Protein AF-A0A2P5KRQ6-F1 (afdb_monomer_lite)

Sequence (207 aa):
MAAMSWVPGKAYSDDLRARVLSAVDRGGRVYEVAPLFEVSVSYIYKALARRKLTGIETALPKRGRTYATSYAYDAADNLTLLTYPSGRQVEYLRDTMGRVTTVRTRKPATAAWSNIASGIVYQPLSLNVKSFTHGNGLATTNTHTLDYELSRCRVTDGALALIDKSYTRADKLNITSITDNVAPANSLALGYNKPNRLQSAAGPWGT

Secondary structure (DSSP, 8-state):
---PPP-TTPPPPHHHHHHHHHHHHTT--HHHHHHHTT--HHHHHHHHHHHHHH---SPPPP-------EEEE-TTS-EEEEE-TTS-EEEEEE-TTS-EEEEEEESSTTSPPEEEEEEEEEPTTS--EEEEEETTS-EEEEEE-TT--EEEEEEEETTEEEEEEEEE-TTSSS--EEEESS-GGG-EEEEE-TTS-EEEEEBTTB-

Foldseek 3Di:
DDDDDDDPPDDDALVLLVVLQVCVVVVDDLVRSCVVSVHDSVVSVVQVVCCVPPVDSHDDDPPDDDWDKDFDADPVRQTAWIQTSQCKIWGFDADPVRAGAWIWIDPNPPDDIQTQWHRFDADPPDNHTQWIAGSVGKIWGFDADPVRHTQWIWIDDVPRTPFIWGFDDPVVPDRQKIATPNDRQQIKGWDADPVRHTDDIAGNVGD

pLDDT: mean 90.69, std 12.75, range [34.44, 98.75]

Structure (mmCIF, N/CA/C/O backbone):
data_AF-A0A2P5KRQ6-F1
#
_entry.id   AF-A0A2P5KRQ6-F1
#
loop_
_atom_site.group_PDB
_atom_site.id
_atom_site.type_s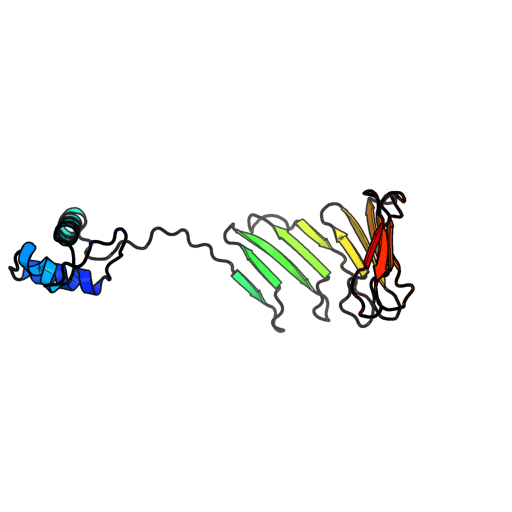ymbol
_atom_site.label_atom_id
_atom_site.label_alt_id
_atom_site.label_comp_id
_atom_site.label_asym_id
_atom_site.label_entity_id
_atom_site.label_seq_id
_atom_site.pdbx_PDB_ins_code
_atom_site.Cartn_x
_atom_site.Cartn_y
_atom_site.Cartn_z
_atom_site.occupancy
_atom_site.B_iso_or_equiv
_atom_site.auth_seq_id
_atom_site.auth_comp_id
_atom_site.auth_asym_id
_atom_site.auth_atom_id
_atom_site.pdbx_PDB_model_num
ATOM 1 N N . MET A 1 1 ? 18.192 4.439 59.617 1.00 34.44 1 MET A N 1
ATOM 2 C CA . MET A 1 1 ? 16.805 4.666 59.153 1.00 34.44 1 MET A CA 1
ATOM 3 C C . MET A 1 1 ? 16.874 5.265 57.760 1.00 34.44 1 MET A C 1
ATOM 5 O O . MET A 1 1 ? 17.368 6.375 57.622 1.00 34.44 1 MET A O 1
ATOM 9 N N . ALA A 1 2 ? 16.503 4.505 56.730 1.00 35.25 2 ALA A N 1
ATOM 10 C CA . ALA A 1 2 ? 16.568 4.973 55.349 1.00 35.25 2 ALA A CA 1
ATOM 11 C C . ALA A 1 2 ? 15.434 5.979 55.097 1.00 35.25 2 ALA A C 1
ATOM 13 O O . ALA A 1 2 ? 14.262 5.612 55.100 1.00 35.25 2 ALA A O 1
ATOM 14 N N . ALA A 1 3 ? 15.781 7.254 54.924 1.00 42.12 3 ALA A N 1
ATOM 15 C CA . ALA A 1 3 ? 14.849 8.274 54.468 1.00 42.12 3 ALA A CA 1
ATOM 16 C C . ALA A 1 3 ? 14.573 8.033 52.979 1.00 42.12 3 ALA A C 1
ATOM 18 O O . ALA A 1 3 ? 15.421 8.305 52.130 1.00 42.12 3 ALA A O 1
ATOM 19 N N . MET A 1 4 ? 13.412 7.460 52.665 1.00 50.19 4 MET A N 1
ATOM 20 C CA . MET A 1 4 ? 13.019 7.217 51.282 1.00 50.19 4 MET A CA 1
ATOM 21 C C . MET A 1 4 ? 12.626 8.545 50.628 1.00 50.19 4 MET A C 1
ATOM 23 O O . MET A 1 4 ? 11.756 9.271 51.117 1.00 50.19 4 MET A O 1
ATOM 27 N N . SER A 1 5 ? 13.328 8.882 49.547 1.00 45.47 5 SER A N 1
ATOM 28 C CA . SER A 1 5 ? 13.179 10.128 48.807 1.00 45.47 5 SER A CA 1
ATOM 29 C C . SER A 1 5 ? 11.826 10.192 48.097 1.00 45.47 5 SER A C 1
ATOM 31 O O . SER A 1 5 ? 11.362 9.248 47.458 1.00 45.47 5 SER A O 1
ATOM 33 N N . TRP A 1 6 ? 11.171 11.340 48.230 1.00 47.16 6 TRP A N 1
ATOM 34 C CA . TRP A 1 6 ? 9.926 11.661 47.544 1.00 47.16 6 TRP A CA 1
ATOM 35 C C . TRP A 1 6 ? 10.101 11.570 46.019 1.00 47.16 6 TRP A C 1
ATOM 37 O O . TRP A 1 6 ? 10.971 12.230 45.456 1.00 47.16 6 TRP A O 1
ATOM 47 N N . VAL A 1 7 ? 9.245 10.785 45.350 1.00 50.12 7 VAL A N 1
ATOM 48 C CA . VAL A 1 7 ? 9.189 10.698 43.882 1.00 50.12 7 VAL A CA 1
ATOM 49 C C . VAL A 1 7 ? 7.925 11.416 43.380 1.00 50.12 7 VAL A C 1
ATOM 51 O O . VAL A 1 7 ? 6.811 10.962 43.673 1.00 50.12 7 VAL A O 1
ATOM 54 N N . PRO A 1 8 ? 8.046 12.530 42.634 1.00 44.97 8 PRO A N 1
ATOM 55 C CA . PRO A 1 8 ? 6.894 13.206 42.049 1.00 44.97 8 PRO A CA 1
ATOM 56 C C . PRO A 1 8 ? 6.151 12.298 41.057 1.00 44.97 8 PRO A C 1
ATOM 58 O O . PRO A 1 8 ? 6.761 11.581 40.273 1.00 44.97 8 PRO A O 1
ATOM 61 N N . GLY A 1 9 ? 4.815 12.350 41.070 1.00 55.69 9 GLY A N 1
ATOM 62 C CA . GLY A 1 9 ? 3.969 11.686 40.067 1.00 55.69 9 GLY A CA 1
ATOM 63 C C . GLY A 1 9 ? 3.585 10.227 40.348 1.00 55.69 9 GLY A C 1
ATOM 64 O O . GLY A 1 9 ? 2.869 9.637 39.540 1.00 55.69 9 GLY A O 1
ATOM 65 N N . LYS A 1 10 ? 3.986 9.640 41.485 1.00 63.56 10 LYS A N 1
ATOM 66 C CA . LYS A 1 10 ? 3.572 8.274 41.845 1.00 63.56 10 LYS A CA 1
ATOM 67 C C . LYS A 1 10 ? 2.064 8.223 42.138 1.00 63.56 10 LYS A C 1
ATOM 69 O O . LYS A 1 10 ? 1.580 8.850 43.082 1.00 63.56 10 LYS A O 1
ATOM 74 N N . ALA A 1 11 ? 1.319 7.479 41.322 1.00 64.38 11 ALA A N 1
ATOM 75 C CA . ALA A 1 11 ? -0.073 7.149 41.604 1.00 64.38 11 ALA A CA 1
ATOM 76 C C . ALA A 1 11 ? -0.123 6.027 42.651 1.00 64.38 11 ALA A C 1
ATOM 78 O O . ALA A 1 11 ? 0.514 4.990 42.477 1.00 64.38 11 ALA A O 1
ATOM 79 N N . TYR A 1 12 ? -0.864 6.244 43.737 1.00 77.38 12 TYR A N 1
ATOM 80 C CA . TYR A 1 12 ? -1.124 5.218 44.748 1.00 77.38 12 TYR A CA 1
ATOM 81 C C . TYR A 1 12 ? -2.394 4.443 44.389 1.00 77.38 12 TYR A C 1
ATOM 83 O O . TYR A 1 12 ? -3.331 5.027 43.840 1.00 77.38 12 TYR A O 1
ATOM 91 N N . SER A 1 13 ? -2.409 3.142 44.685 1.00 79.06 13 SER A N 1
ATOM 92 C CA . SER A 1 13 ? -3.567 2.273 44.459 1.00 79.06 13 SER A CA 1
ATOM 93 C C . SER A 1 13 ? -4.752 2.659 45.352 1.00 79.06 13 SER A C 1
ATOM 95 O O . SER A 1 13 ? -4.577 3.270 46.412 1.00 79.06 13 SER A O 1
ATOM 97 N N . ASP A 1 14 ? -5.960 2.270 44.937 1.00 82.19 14 ASP A N 1
ATOM 98 C CA . ASP A 1 14 ? -7.179 2.495 45.724 1.00 82.19 14 ASP A CA 1
ATOM 99 C C . ASP A 1 14 ? -7.141 1.756 47.070 1.00 82.19 14 ASP A C 1
ATOM 101 O O . ASP A 1 14 ? -7.528 2.332 48.085 1.00 82.19 14 ASP A O 1
ATOM 105 N N . ASP A 1 15 ? -6.572 0.545 47.110 1.00 83.56 15 ASP A N 1
ATOM 106 C CA . ASP A 1 15 ? -6.346 -0.208 48.355 1.00 83.56 15 ASP A CA 1
ATOM 107 C C . ASP A 1 15 ? -5.472 0.571 49.350 1.00 83.56 15 ASP A C 1
ATOM 109 O O . ASP A 1 15 ? -5.834 0.757 50.514 1.00 83.56 15 ASP A O 1
ATOM 113 N N . LEU A 1 16 ? -4.343 1.112 48.879 1.00 87.06 16 LEU A N 1
ATOM 114 C CA . LEU A 1 16 ? -3.441 1.88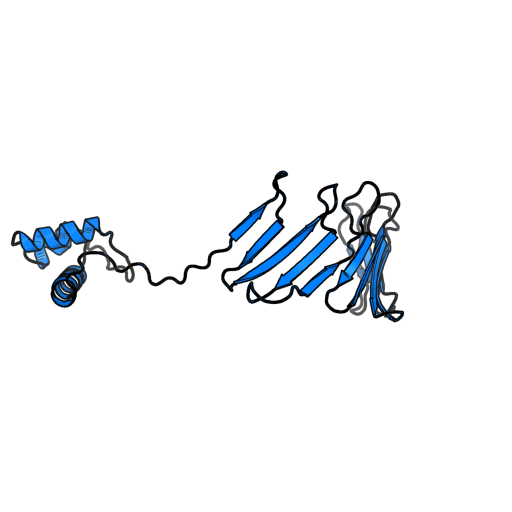3 49.729 1.00 87.06 16 LEU A CA 1
ATOM 115 C C . LEU A 1 16 ? -4.129 3.151 50.250 1.00 87.06 16 LEU A C 1
ATOM 117 O O . LEU A 1 16 ? -3.977 3.503 51.420 1.00 87.06 16 LEU A O 1
ATOM 121 N N . ARG A 1 17 ? -4.918 3.834 49.411 1.00 87.25 17 ARG A N 1
ATOM 122 C CA . ARG A 1 17 ? -5.702 5.000 49.841 1.00 87.25 17 ARG A CA 1
ATOM 123 C C . ARG A 1 17 ? -6.726 4.630 50.913 1.00 87.25 17 ARG A C 1
ATOM 125 O O . ARG A 1 17 ? -6.796 5.338 51.917 1.00 87.25 17 ARG A O 1
ATOM 132 N N . ALA A 1 18 ? -7.475 3.546 50.724 1.00 87.94 18 ALA A N 1
ATOM 133 C CA . ALA A 1 18 ? -8.485 3.092 51.675 1.00 87.94 18 ALA A CA 1
ATOM 134 C C . ALA A 1 18 ? -7.859 2.753 53.034 1.00 87.94 18 ALA A C 1
ATOM 136 O O . ALA A 1 18 ? -8.336 3.211 54.072 1.00 87.94 18 ALA A O 1
ATOM 137 N N . ARG A 1 19 ? -6.734 2.030 53.038 1.00 90.06 19 ARG A N 1
ATOM 138 C CA . ARG A 1 19 ? -6.016 1.663 54.267 1.00 90.06 19 ARG A CA 1
ATOM 139 C C . ARG A 1 19 ? -5.468 2.882 55.010 1.00 90.06 19 ARG A C 1
ATOM 141 O O . ARG A 1 19 ? -5.625 2.963 56.226 1.00 90.06 19 ARG A O 1
ATOM 148 N N . VAL A 1 20 ? -4.906 3.850 54.285 1.00 91.06 20 VAL A N 1
ATOM 149 C CA . VAL A 1 20 ? -4.421 5.120 54.851 1.00 91.06 20 VAL A CA 1
ATOM 150 C C . VAL A 1 20 ? -5.556 5.929 55.479 1.00 91.06 20 VAL A C 1
ATOM 152 O O . VAL A 1 20 ? -5.422 6.380 56.614 1.00 91.06 20 VAL A O 1
ATOM 155 N N . LEU A 1 21 ? -6.679 6.102 54.774 1.00 90.31 21 LEU A N 1
ATOM 156 C CA . LEU A 1 21 ? -7.840 6.832 55.301 1.00 90.31 21 LEU A CA 1
ATOM 157 C C . LEU A 1 21 ? -8.425 6.128 56.529 1.00 90.31 21 LEU A C 1
ATOM 159 O O . LEU A 1 21 ? -8.679 6.762 57.548 1.00 90.31 21 LEU A O 1
ATOM 163 N N . SER A 1 22 ? -8.538 4.804 56.466 1.00 92.31 22 SER A N 1
ATOM 164 C CA . SER A 1 22 ? -9.046 3.979 57.556 1.00 92.31 22 SER A CA 1
ATOM 165 C C . SER A 1 22 ? -8.147 4.023 58.801 1.00 92.31 22 SER A C 1
ATOM 167 O O . SER A 1 22 ? -8.639 3.935 59.923 1.00 92.31 22 SER A O 1
ATOM 169 N N . ALA A 1 23 ? -6.829 4.165 58.642 1.00 91.88 23 ALA A N 1
ATOM 170 C CA . ALA A 1 23 ? -5.908 4.332 59.766 1.00 91.88 23 ALA A CA 1
ATOM 171 C C . ALA A 1 23 ? -6.057 5.699 60.453 1.00 91.88 23 ALA A C 1
ATOM 173 O O . ALA A 1 23 ? -6.000 5.771 61.680 1.00 91.88 23 ALA A O 1
ATOM 174 N N . VAL A 1 24 ? -6.303 6.764 59.682 1.00 92.00 24 VAL A N 1
ATOM 175 C CA . VAL A 1 24 ? -6.615 8.090 60.240 1.00 92.00 24 VAL A CA 1
ATOM 176 C C . VAL A 1 24 ? -7.970 8.076 60.952 1.00 92.00 24 VAL A C 1
ATOM 178 O O . VAL A 1 24 ? -8.078 8.591 62.061 1.00 92.00 24 VAL A O 1
ATOM 181 N N . ASP A 1 25 ? -8.981 7.428 60.369 1.00 92.06 25 ASP A N 1
ATOM 182 C CA . ASP A 1 25 ? -10.330 7.330 60.948 1.00 92.06 25 ASP A CA 1
ATOM 183 C C . ASP A 1 25 ? -10.357 6.565 62.280 1.00 92.06 25 ASP A C 1
ATOM 185 O O . ASP A 1 25 ? -11.157 6.877 63.158 1.00 92.06 25 ASP A O 1
ATOM 189 N N . ARG A 1 26 ? -9.448 5.598 62.471 1.00 91.69 26 ARG A N 1
ATOM 190 C CA . ARG A 1 26 ? -9.261 4.887 63.750 1.00 91.69 26 ARG A CA 1
ATOM 191 C C . ARG A 1 26 ? -8.497 5.700 64.808 1.00 91.69 26 ARG A C 1
ATOM 193 O O . ARG A 1 26 ? -8.158 5.156 65.853 1.00 91.69 26 ARG A O 1
ATOM 200 N N . GLY A 1 27 ? -8.223 6.981 64.553 1.00 90.44 27 GLY A N 1
ATOM 201 C CA . GLY A 1 27 ? -7.543 7.884 65.485 1.00 90.44 27 GLY A CA 1
ATOM 202 C C . GLY A 1 27 ? -6.029 7.999 65.284 1.00 90.44 27 GLY A C 1
ATOM 203 O O . GLY A 1 27 ? -5.365 8.649 66.090 1.00 90.44 27 GLY A O 1
ATOM 204 N N . GLY A 1 28 ? -5.466 7.407 64.224 1.00 90.69 28 GLY A N 1
ATOM 205 C CA . GLY A 1 28 ? -4.044 7.539 63.904 1.00 90.69 28 GLY A CA 1
ATOM 206 C C . GLY A 1 28 ? -3.681 8.965 63.479 1.00 90.69 28 GLY A C 1
ATOM 207 O O . GLY A 1 28 ? -4.320 9.551 62.600 1.00 90.69 28 GLY A O 1
ATOM 208 N N . ARG A 1 29 ? -2.621 9.539 64.063 1.00 92.75 29 ARG A N 1
ATOM 209 C CA . ARG A 1 29 ? -2.143 10.871 63.662 1.00 92.75 29 ARG A CA 1
ATOM 210 C C . ARG A 1 29 ? -1.516 10.799 62.272 1.00 92.75 29 ARG A C 1
ATOM 212 O O . ARG A 1 29 ? -0.750 9.890 61.974 1.00 92.75 29 ARG A O 1
ATOM 219 N N . VAL A 1 30 ? -1.764 11.800 61.426 1.00 90.56 30 VAL A N 1
ATOM 220 C CA . VAL A 1 30 ? -1.276 11.829 60.029 1.00 90.56 30 VAL A CA 1
ATOM 221 C C . VAL A 1 30 ? 0.245 11.604 59.924 1.00 90.56 30 VAL A C 1
ATOM 223 O O . VAL A 1 30 ? 0.705 10.922 59.011 1.00 90.56 30 VAL A O 1
ATOM 226 N N . TYR A 1 31 ? 1.021 12.137 60.871 1.00 89.75 31 TYR A N 1
ATOM 227 C CA . TYR A 1 31 ? 2.481 11.989 60.921 1.00 89.75 31 TYR A CA 1
ATOM 228 C C . TYR A 1 31 ? 2.956 10.580 61.311 1.00 89.75 31 TYR A C 1
ATOM 230 O O . TYR A 1 31 ? 4.078 10.219 60.980 1.00 89.75 31 TYR A O 1
ATOM 238 N N . GLU A 1 32 ? 2.112 9.786 61.971 1.00 90.06 32 GLU A N 1
ATOM 239 C CA . GLU A 1 32 ? 2.378 8.387 62.340 1.00 90.06 32 GLU A CA 1
ATOM 240 C C . GLU A 1 32 ? 1.898 7.430 61.239 1.00 90.06 32 GLU A C 1
ATOM 242 O O . GLU A 1 32 ? 2.559 6.446 60.917 1.00 90.06 32 GLU A O 1
ATOM 247 N N . VAL A 1 33 ? 0.775 7.762 60.595 1.00 91.81 33 VAL A N 1
ATOM 248 C CA . VAL A 1 33 ? 0.200 6.987 59.486 1.00 91.81 33 VAL A CA 1
ATOM 249 C C . VAL A 1 33 ? 1.061 7.094 58.221 1.00 91.81 33 VAL A C 1
ATOM 251 O O . VAL A 1 33 ? 1.221 6.114 57.499 1.00 91.81 33 VAL A O 1
ATOM 254 N N . ALA A 1 34 ? 1.645 8.262 57.945 1.00 89.38 34 ALA A N 1
ATOM 255 C CA . ALA A 1 34 ? 2.503 8.480 56.777 1.00 89.38 34 ALA A CA 1
ATOM 256 C C . ALA A 1 34 ? 3.666 7.467 56.655 1.00 89.38 34 ALA A C 1
ATOM 258 O O . ALA A 1 34 ? 3.728 6.778 55.633 1.00 89.38 34 ALA A O 1
ATOM 259 N N . PRO A 1 35 ? 4.548 7.304 57.663 1.00 88.94 35 PRO A N 1
ATOM 260 C CA . PRO A 1 35 ? 5.624 6.317 57.601 1.00 88.94 35 PRO A CA 1
ATOM 261 C C . PRO A 1 35 ? 5.113 4.870 57.622 1.00 88.94 35 PRO A C 1
ATOM 263 O O . PRO A 1 35 ? 5.712 4.027 56.965 1.00 88.94 35 PRO A O 1
ATOM 266 N N . LEU A 1 36 ? 3.995 4.580 58.301 1.00 89.62 36 LEU A N 1
ATOM 267 C CA . LEU A 1 36 ? 3.410 3.232 58.370 1.00 89.62 36 LEU A CA 1
ATOM 268 C C . LEU A 1 36 ? 2.981 2.688 56.997 1.00 89.62 36 LEU A C 1
ATOM 270 O O . LEU A 1 36 ? 3.060 1.487 56.753 1.00 89.62 36 LEU A O 1
ATOM 274 N N . PHE A 1 37 ? 2.515 3.567 56.108 1.00 88.62 37 PHE A N 1
ATOM 275 C CA . PHE A 1 37 ? 2.062 3.209 54.760 1.00 88.62 37 PHE A CA 1
ATOM 276 C C . PHE A 1 37 ? 3.025 3.656 53.655 1.00 88.62 37 PHE A C 1
ATOM 278 O O . PHE A 1 37 ? 2.657 3.615 52.482 1.00 88.62 37 PHE A O 1
ATOM 285 N N . GLU A 1 38 ? 4.233 4.102 54.017 1.00 88.25 38 GLU A N 1
ATOM 286 C CA . GLU A 1 38 ? 5.247 4.603 53.078 1.00 88.25 38 GLU A CA 1
ATOM 287 C C . GLU A 1 38 ? 4.705 5.693 52.129 1.00 88.25 38 GLU A C 1
ATOM 289 O O . GLU A 1 38 ? 5.014 5.747 50.934 1.00 88.25 38 GLU A O 1
ATOM 294 N N . VAL A 1 39 ? 3.866 6.586 52.663 1.00 86.56 39 VAL A N 1
ATOM 295 C CA . VAL A 1 39 ? 3.278 7.716 51.933 1.00 86.56 39 VAL A CA 1
ATOM 296 C C . VAL A 1 39 ? 3.669 9.045 52.562 1.00 86.56 39 VAL A C 1
ATOM 298 O O . VAL A 1 39 ? 4.031 9.136 53.730 1.00 86.56 39 VAL A O 1
ATOM 301 N N . SER A 1 40 ? 3.561 10.133 51.799 1.00 87.31 40 SER A N 1
ATOM 302 C CA . SER A 1 40 ? 3.821 11.463 52.349 1.00 87.31 40 SER A CA 1
ATOM 303 C C . SER A 1 40 ? 2.657 11.968 53.207 1.00 87.31 40 SER A C 1
ATOM 305 O O . SER A 1 40 ? 1.486 11.760 52.892 1.00 87.31 40 SER A O 1
ATOM 307 N N . VAL A 1 41 ? 2.968 12.754 54.240 1.00 89.06 41 VAL A N 1
ATOM 308 C CA . VAL A 1 41 ? 1.975 13.506 55.032 1.00 89.06 41 VAL A CA 1
ATOM 309 C C . VAL A 1 41 ? 1.053 14.338 54.124 1.00 89.06 41 VAL A C 1
ATOM 311 O O . VAL A 1 41 ? -0.164 14.360 54.296 1.00 89.06 41 VAL A O 1
ATOM 314 N N . SER A 1 42 ? 1.619 14.959 53.081 1.00 87.19 42 SER A N 1
ATOM 315 C CA . SER A 1 42 ? 0.863 15.720 52.074 1.00 87.19 42 SER A CA 1
ATOM 316 C C . SER A 1 42 ? -0.144 14.861 51.298 1.00 87.19 42 SER A C 1
ATOM 318 O O . SER A 1 42 ? -1.245 15.327 50.999 1.00 87.19 42 SER A O 1
ATOM 320 N N . TYR A 1 43 ? 0.194 13.606 50.980 1.00 87.81 43 TYR A N 1
ATOM 321 C CA . TYR A 1 43 ? -0.727 12.681 50.320 1.00 87.81 43 TYR A CA 1
ATOM 322 C C . TYR A 1 43 ? -1.964 12.406 51.184 1.00 87.81 43 TYR A C 1
ATOM 324 O O . TYR A 1 43 ? -3.084 12.484 50.673 1.00 87.81 43 TYR A O 1
ATOM 332 N N . ILE A 1 44 ? -1.769 12.161 52.484 1.00 89.75 44 ILE A N 1
ATOM 333 C CA . ILE A 1 44 ? -2.862 11.908 53.431 1.00 89.75 44 ILE A CA 1
ATOM 334 C C . ILE A 1 44 ? -3.776 13.133 53.529 1.00 89.75 44 ILE A C 1
ATOM 336 O O . ILE A 1 44 ? -4.988 13.006 53.355 1.00 89.75 44 ILE A O 1
ATOM 340 N N . TYR A 1 45 ? -3.211 14.335 53.698 1.00 91.56 45 TYR A N 1
ATOM 341 C CA . TYR A 1 45 ? -3.999 15.573 53.727 1.00 91.56 45 TYR A CA 1
ATOM 342 C C . TYR A 1 45 ? -4.791 15.801 52.434 1.00 91.56 45 TYR A C 1
ATOM 344 O O . TYR A 1 45 ? -5.967 16.156 52.492 1.00 91.56 45 TYR A O 1
ATOM 352 N N . LYS A 1 46 ? -4.195 15.553 51.261 1.00 87.38 46 LYS A N 1
ATOM 353 C CA . LYS A 1 46 ? -4.904 15.659 49.974 1.00 87.38 46 LYS A CA 1
ATOM 354 C C . LYS A 1 46 ? -6.029 14.628 49.846 1.00 87.38 46 LYS A C 1
ATOM 356 O O . LYS A 1 46 ? -7.078 14.953 49.294 1.00 87.38 46 LYS A O 1
ATOM 361 N N . ALA A 1 47 ? -5.830 13.404 50.339 1.00 86.44 47 ALA A N 1
ATOM 362 C CA . ALA A 1 47 ? -6.858 12.365 50.339 1.00 86.44 47 ALA A CA 1
ATOM 363 C C . ALA A 1 47 ? -8.032 12.724 51.270 1.00 86.44 47 ALA A C 1
ATOM 365 O O . ALA A 1 47 ? -9.181 12.650 50.840 1.00 86.44 47 ALA A O 1
ATOM 366 N N . LEU A 1 48 ? -7.752 13.199 52.488 1.00 89.00 48 LEU A N 1
ATOM 367 C CA . LEU A 1 48 ? -8.763 13.648 53.454 1.00 89.00 48 LEU A CA 1
ATOM 368 C C . LEU A 1 48 ? -9.534 14.878 52.960 1.00 89.00 48 LEU A C 1
ATOM 370 O O . LEU A 1 48 ? -10.762 14.901 53.015 1.00 89.00 48 LEU A O 1
ATOM 374 N N . ALA A 1 49 ? -8.831 15.884 52.429 1.00 87.44 49 ALA A N 1
ATOM 375 C CA . ALA A 1 49 ? -9.457 17.079 51.867 1.00 87.44 49 ALA A CA 1
ATOM 376 C C . ALA A 1 49 ? -10.394 16.720 50.706 1.00 87.44 49 ALA A C 1
ATOM 378 O O . ALA A 1 49 ? -11.508 17.230 50.622 1.00 87.44 49 ALA A O 1
ATOM 379 N N . ARG A 1 50 ? -9.979 15.791 49.839 1.00 82.62 50 ARG A N 1
ATOM 380 C CA . ARG A 1 50 ? -10.802 15.317 48.724 1.00 82.62 50 ARG A CA 1
ATOM 381 C C . ARG A 1 50 ? -12.025 14.530 49.192 1.00 82.62 50 ARG A C 1
ATOM 383 O O . ARG A 1 50 ? -13.114 14.788 48.682 1.00 82.62 50 ARG A O 1
ATOM 390 N N . ARG A 1 51 ? -11.866 13.636 50.173 1.00 87.25 51 ARG A N 1
ATOM 391 C CA . ARG A 1 51 ? -12.984 12.928 50.814 1.00 87.25 51 ARG A CA 1
ATOM 392 C C . ARG A 1 51 ? -14.001 13.921 51.379 1.00 87.25 51 ARG A C 1
ATOM 394 O O . ARG A 1 51 ? -15.181 13.805 51.079 1.00 87.25 51 ARG A O 1
ATOM 401 N N . LYS A 1 52 ? -13.541 14.951 52.098 1.00 87.12 52 LYS A N 1
ATOM 402 C CA . LYS A 1 52 ? -14.403 15.998 52.675 1.00 87.12 52 LYS A CA 1
ATOM 403 C C . LYS A 1 52 ? -15.120 16.846 51.616 1.00 87.12 52 LYS A C 1
ATOM 405 O O . LYS A 1 52 ? -16.276 17.195 51.810 1.00 87.12 52 LYS A O 1
ATOM 410 N N . LEU A 1 53 ? -14.441 17.196 50.521 1.00 83.69 53 LEU A N 1
ATOM 411 C CA . LEU A 1 53 ? -14.981 18.085 49.482 1.00 83.69 53 LEU A CA 1
ATOM 412 C C . LEU A 1 53 ? -15.885 17.377 48.466 1.00 83.69 53 LEU A C 1
ATOM 414 O O . LEU A 1 53 ? -16.750 18.018 47.883 1.00 83.69 53 LEU A O 1
ATOM 418 N N . THR A 1 54 ? -15.651 16.090 48.197 1.00 81.69 54 THR A N 1
ATOM 419 C CA . THR A 1 54 ? -16.302 15.380 47.078 1.00 81.69 54 THR A CA 1
ATOM 420 C C . THR A 1 54 ? -16.991 14.078 47.472 1.00 81.69 54 THR A C 1
ATOM 422 O O . THR A 1 54 ? -17.703 13.518 46.648 1.00 81.69 54 THR A O 1
ATOM 425 N N . GLY A 1 55 ? -16.754 13.550 48.677 1.00 79.12 55 GLY A N 1
ATOM 426 C CA . GLY A 1 55 ? -17.214 12.215 49.084 1.00 79.12 55 GLY A CA 1
ATOM 427 C C . GLY A 1 55 ? -16.520 11.054 48.357 1.00 79.12 55 GLY A C 1
ATOM 428 O O . GLY A 1 55 ? -16.783 9.897 48.663 1.00 79.12 55 GLY A O 1
ATOM 429 N N . ILE A 1 56 ? -15.621 11.333 47.405 1.00 70.75 56 ILE A N 1
ATOM 430 C CA . ILE A 1 56 ? -14.939 10.312 46.604 1.00 70.75 56 ILE A CA 1
ATOM 431 C C . ILE A 1 56 ? -13.649 9.879 47.304 1.00 70.75 56 ILE A C 1
ATOM 433 O O . ILE A 1 56 ? -12.702 10.662 47.428 1.00 70.75 56 ILE A O 1
ATOM 437 N N . GLU A 1 57 ? -13.590 8.607 47.692 1.00 71.81 57 GLU A N 1
ATOM 438 C CA . GLU A 1 57 ? -12.417 7.977 48.314 1.00 71.81 57 GLU A CA 1
ATOM 439 C C . GLU A 1 57 ? -11.496 7.265 47.304 1.00 71.81 57 GLU A C 1
ATOM 441 O O . GLU A 1 57 ? -10.368 6.912 47.638 1.00 71.81 57 GLU A O 1
ATOM 446 N N . THR A 1 58 ? -11.917 7.116 46.045 1.00 69.62 58 THR A N 1
ATOM 447 C CA . THR A 1 58 ? 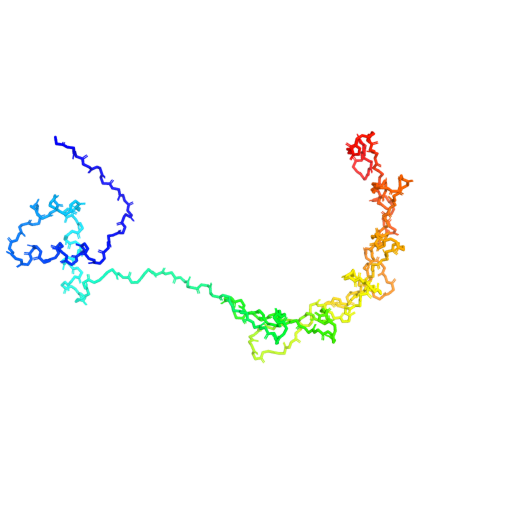-11.142 6.454 44.981 1.00 69.62 58 THR A CA 1
ATOM 448 C C . THR A 1 58 ? -10.257 7.425 44.188 1.00 69.62 58 THR A C 1
ATOM 450 O O . THR A 1 58 ? -10.475 8.648 44.129 1.00 69.62 58 THR A O 1
ATOM 453 N N . ALA A 1 59 ? -9.197 6.918 43.558 1.00 63.00 59 ALA A N 1
ATOM 454 C CA . ALA A 1 59 ? -8.459 7.650 42.536 1.00 63.00 59 ALA A CA 1
ATOM 455 C C . ALA A 1 59 ? -9.423 8.108 41.424 1.00 63.00 59 ALA A C 1
ATOM 457 O O . ALA A 1 59 ? -10.355 7.398 41.060 1.00 63.00 59 ALA A O 1
ATOM 458 N N . LEU A 1 60 ? -9.241 9.330 40.902 1.00 62.91 60 LEU A N 1
ATOM 459 C CA . LEU A 1 60 ? -10.006 9.734 39.718 1.00 62.91 60 LEU A CA 1
ATOM 460 C C . LEU A 1 60 ? -9.692 8.745 38.588 1.00 62.91 60 LEU A C 1
ATOM 462 O O . LEU A 1 60 ? -8.514 8.394 38.437 1.00 62.91 60 LEU A O 1
ATOM 466 N N . PRO A 1 61 ? -10.681 8.352 37.760 1.00 62.00 61 PRO A N 1
ATOM 467 C CA . PRO A 1 61 ? -10.369 7.674 36.514 1.00 62.00 61 PRO A CA 1
ATOM 468 C C . PRO A 1 61 ? -9.332 8.522 35.782 1.00 62.00 61 PRO A C 1
ATOM 470 O O . PRO A 1 61 ? -9.454 9.752 35.705 1.00 62.00 61 PRO A O 1
ATOM 473 N N . LYS A 1 62 ? -8.264 7.871 35.314 1.00 61.69 62 LYS A N 1
ATOM 474 C CA . LYS A 1 62 ? -7.206 8.528 34.550 1.00 61.69 62 LYS A CA 1
ATOM 475 C C . LYS A 1 62 ? -7.907 9.309 33.438 1.00 61.69 62 LYS A C 1
ATOM 477 O O . LYS A 1 62 ? -8.594 8.705 32.620 1.00 61.69 62 LYS A O 1
ATOM 482 N N . ARG A 1 63 ? -7.798 10.645 33.439 1.00 63.34 63 ARG A N 1
ATOM 483 C CA . ARG A 1 63 ? -8.334 11.501 32.367 1.00 63.34 63 ARG A CA 1
ATOM 484 C C . ARG A 1 63 ? -7.504 11.254 31.107 1.00 63.34 63 ARG A C 1
ATOM 486 O O . ARG A 1 63 ? -6.624 12.034 30.767 1.00 63.34 63 ARG A O 1
ATOM 493 N N . GLY A 1 64 ? -7.728 10.111 30.474 1.00 65.81 64 GLY A N 1
ATOM 494 C CA . GLY A 1 64 ? -7.159 9.726 29.198 1.00 65.81 64 GLY A CA 1
ATOM 495 C C . GLY A 1 64 ? -8.260 9.749 28.152 1.00 65.81 64 GLY A C 1
ATOM 496 O O . GLY A 1 64 ? -9.358 9.253 28.392 1.00 65.81 64 GLY A O 1
ATOM 497 N N . ARG A 1 65 ? -7.977 10.329 26.986 1.00 76.25 65 ARG A N 1
ATOM 498 C CA . ARG A 1 65 ? -8.799 10.066 25.804 1.00 76.25 65 ARG A CA 1
ATOM 499 C C . ARG A 1 65 ? -8.536 8.628 25.370 1.00 76.25 65 ARG A C 1
ATOM 501 O O . ARG A 1 65 ? -7.390 8.277 25.096 1.00 76.25 65 ARG A O 1
ATOM 508 N N . THR A 1 66 ? -9.582 7.815 25.319 1.00 82.31 66 THR A N 1
ATOM 509 C CA . THR A 1 66 ? -9.502 6.463 24.765 1.00 82.31 66 THR A CA 1
ATOM 510 C C . THR A 1 66 ? -9.567 6.559 23.248 1.00 82.31 66 THR A C 1
ATOM 512 O O . THR A 1 66 ? -10.547 7.059 22.698 1.00 82.31 66 THR A O 1
ATOM 515 N N . TYR A 1 67 ? -8.523 6.093 22.568 1.00 91.50 67 TYR A N 1
ATOM 516 C CA . TYR A 1 67 ? -8.486 6.003 21.113 1.00 91.50 67 TYR A CA 1
ATOM 517 C C . TYR A 1 67 ? -8.697 4.545 20.709 1.00 91.50 67 TYR A C 1
ATOM 519 O O . TYR A 1 67 ? -7.752 3.762 20.700 1.00 91.50 67 TYR A O 1
ATOM 527 N N . ALA A 1 68 ? -9.946 4.173 20.428 1.00 92.75 68 ALA A N 1
ATOM 528 C CA . ALA A 1 68 ? -10.299 2.811 20.043 1.00 92.75 68 ALA A CA 1
ATOM 529 C C . ALA A 1 68 ? -10.348 2.656 18.518 1.00 92.75 68 ALA A C 1
ATOM 531 O O . ALA A 1 68 ? -10.975 3.460 17.827 1.00 92.75 68 ALA A O 1
ATOM 532 N N . THR A 1 69 ? -9.709 1.604 18.014 1.00 96.50 69 THR A N 1
ATOM 533 C CA . THR A 1 69 ? -9.825 1.149 16.626 1.00 96.50 69 THR A CA 1
ATOM 534 C C . THR A 1 69 ? -10.631 -0.144 16.625 1.00 96.50 69 THR A C 1
ATOM 536 O O . THR A 1 69 ? -10.333 -1.032 17.423 1.00 96.50 69 THR A O 1
ATOM 539 N N . SER A 1 70 ? -11.633 -0.264 15.756 1.00 97.38 70 SER A N 1
ATOM 540 C CA . SER A 1 70 ? -12.414 -1.497 15.602 1.00 97.38 70 SER A CA 1
ATOM 541 C C . SER A 1 70 ? -12.267 -2.096 14.208 1.00 97.38 70 SER A C 1
ATOM 543 O O . SER A 1 70 ? -12.020 -1.387 13.229 1.00 97.38 70 SER A O 1
ATOM 545 N N . TYR A 1 71 ? -12.423 -3.415 14.146 1.00 98.19 71 TYR A N 1
ATOM 546 C CA . TYR A 1 71 ? -12.235 -4.235 12.957 1.00 98.19 71 TYR A CA 1
ATOM 547 C C . TYR A 1 71 ? -13.480 -5.103 12.756 1.00 98.19 71 TYR A C 1
ATOM 549 O O . TYR A 1 71 ? -14.046 -5.589 13.735 1.00 98.19 71 TYR A O 1
ATOM 557 N N . ALA A 1 72 ? -13.896 -5.299 11.509 1.00 98.06 72 ALA A N 1
ATOM 558 C CA . ALA A 1 72 ? -14.893 -6.294 11.128 1.00 98.06 72 ALA A CA 1
ATOM 559 C C . ALA A 1 72 ? -14.284 -7.263 10.115 1.00 98.06 72 ALA A C 1
ATOM 561 O O . ALA A 1 72 ? -13.472 -6.852 9.282 1.00 98.06 72 ALA A O 1
ATOM 562 N N . TYR A 1 73 ? -14.698 -8.524 10.188 1.00 98.12 73 TYR A N 1
ATOM 563 C CA . TYR A 1 73 ? -14.163 -9.617 9.383 1.00 98.12 73 TYR A CA 1
ATOM 564 C C . TYR A 1 73 ? -15.297 -10.360 8.675 1.00 98.12 73 TYR A C 1
ATOM 566 O O . TYR A 1 73 ? -16.448 -10.303 9.116 1.00 98.12 73 TYR A O 1
ATOM 574 N N . ASP A 1 74 ? -14.984 -11.017 7.562 1.00 95.94 74 ASP A N 1
ATOM 575 C CA . ASP A 1 74 ? -15.884 -11.983 6.931 1.00 95.94 74 ASP A CA 1
ATOM 576 C C . ASP A 1 74 ? -15.732 -13.390 7.545 1.00 95.94 74 ASP A C 1
ATOM 578 O O . ASP A 1 74 ? -14.939 -13.614 8.458 1.00 95.94 74 ASP A O 1
ATOM 582 N N . ALA A 1 75 ? -16.516 -14.354 7.053 1.00 95.44 75 ALA A N 1
ATOM 583 C CA . ALA A 1 75 ? -16.494 -15.735 7.545 1.00 95.44 75 ALA A CA 1
ATOM 584 C C . ALA A 1 75 ? -15.172 -16.479 7.270 1.00 95.44 75 ALA A C 1
ATOM 586 O O . ALA A 1 75 ? -14.934 -17.529 7.861 1.00 95.44 75 ALA A O 1
ATOM 587 N N . ALA A 1 76 ? -14.329 -15.953 6.379 1.00 95.56 76 ALA A N 1
ATOM 588 C CA . ALA A 1 76 ? -13.004 -16.479 6.073 1.00 95.56 76 ALA A CA 1
ATOM 589 C C . ALA A 1 76 ? -11.892 -15.702 6.809 1.00 95.56 76 ALA A C 1
ATOM 591 O O . ALA A 1 76 ? -10.727 -15.802 6.431 1.00 95.56 76 ALA A O 1
ATOM 592 N N . ASP A 1 77 ? -12.253 -14.943 7.851 1.00 96.75 77 ASP A N 1
ATOM 593 C CA . ASP A 1 77 ? -11.358 -14.141 8.695 1.00 96.75 77 ASP A CA 1
ATOM 594 C C . ASP A 1 77 ? -10.613 -13.022 7.940 1.00 96.75 77 ASP A C 1
ATOM 596 O O . ASP A 1 77 ? -9.583 -12.504 8.378 1.00 96.75 77 ASP A O 1
ATOM 600 N N . ASN A 1 78 ? -11.144 -12.581 6.794 1.00 96.31 78 ASN A N 1
ATOM 601 C CA . ASN A 1 78 ? -10.575 -11.441 6.088 1.00 96.31 78 ASN A CA 1
ATOM 602 C C . ASN A 1 78 ? -11.132 -10.130 6.636 1.00 96.31 78 ASN A C 1
ATOM 604 O O . ASN A 1 78 ? -12.343 -9.960 6.764 1.00 96.31 78 ASN A O 1
ATOM 608 N N . LEU A 1 79 ? -10.256 -9.145 6.857 1.00 97.56 79 LEU A N 1
ATOM 609 C CA . LEU A 1 79 ? -10.663 -7.792 7.239 1.00 97.56 79 LEU A CA 1
ATOM 610 C C . LEU A 1 79 ? -11.549 -7.160 6.150 1.00 97.56 79 LEU A C 1
ATOM 612 O O . LEU A 1 79 ? -11.115 -7.029 4.997 1.00 97.56 79 LEU A O 1
ATOM 616 N N . THR A 1 80 ? -12.749 -6.725 6.540 1.00 98.06 80 THR A N 1
ATOM 617 C CA . THR A 1 80 ? -13.740 -6.050 5.683 1.00 98.06 80 THR A CA 1
ATOM 618 C C . THR A 1 80 ? -13.894 -4.571 6.025 1.00 98.06 80 THR A C 1
ATOM 620 O O . THR A 1 80 ? -14.019 -3.750 5.119 1.00 98.06 80 THR A O 1
ATOM 623 N N . LEU A 1 81 ? -13.817 -4.195 7.308 1.00 98.25 81 LEU A N 1
ATOM 624 C CA . LEU A 1 81 ? -13.987 -2.811 7.760 1.00 98.25 81 LEU A CA 1
ATOM 625 C C . LEU A 1 81 ? -13.016 -2.458 8.889 1.00 98.25 81 LEU A C 1
ATOM 627 O O . LEU A 1 81 ? -12.896 -3.182 9.872 1.00 98.25 81 LEU A O 1
ATOM 631 N N . LEU A 1 82 ? -12.392 -1.288 8.778 1.00 98.19 82 LEU A N 1
ATOM 632 C CA . LEU A 1 82 ? -11.565 -0.659 9.802 1.00 98.19 82 LEU A CA 1
ATOM 633 C C . LEU A 1 82 ? -12.198 0.673 10.216 1.00 98.19 82 LEU A C 1
ATOM 635 O O . LEU A 1 82 ? -12.369 1.559 9.377 1.00 98.19 82 LEU A O 1
ATOM 639 N N . THR A 1 83 ? -12.510 0.847 11.500 1.00 97.81 83 THR A N 1
ATOM 640 C CA . THR A 1 83 ? -12.981 2.129 12.047 1.00 97.81 83 THR A CA 1
ATOM 641 C C . THR A 1 83 ? -11.926 2.713 12.973 1.00 97.81 83 THR A C 1
ATOM 643 O O . THR A 1 83 ? -11.602 2.138 14.008 1.00 97.81 83 THR A O 1
ATOM 646 N N . TYR A 1 84 ? -11.397 3.877 12.605 1.00 96.88 84 TYR A N 1
ATOM 647 C CA . TYR A 1 84 ? -10.412 4.601 13.402 1.00 96.88 84 TYR A CA 1
ATOM 648 C C . TYR A 1 84 ? -11.058 5.334 14.588 1.00 96.88 84 TYR A C 1
ATOM 650 O O . TYR A 1 84 ? -12.226 5.723 14.498 1.00 96.88 84 TYR A O 1
ATOM 658 N N . PRO A 1 85 ? -10.272 5.700 15.622 1.00 95.62 85 PRO A N 1
ATOM 659 C CA . PRO A 1 85 ? -10.744 6.505 16.754 1.00 95.62 85 PRO A CA 1
ATOM 660 C C . PRO A 1 85 ? -11.379 7.840 16.354 1.00 95.62 85 PRO A C 1
ATOM 662 O O . PRO A 1 85 ? -12.182 8.415 17.080 1.00 95.62 85 PRO A O 1
ATOM 665 N N . SER A 1 86 ? -11.009 8.351 15.179 1.00 93.88 86 SER A N 1
ATOM 666 C CA . SER A 1 86 ? -11.558 9.5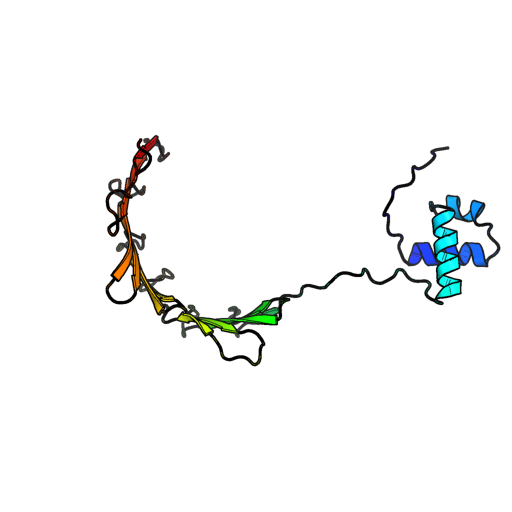83 14.617 1.00 93.88 86 SER A CA 1
ATOM 667 C C . SER A 1 86 ? -12.962 9.423 14.014 1.00 93.88 86 SER A C 1
ATOM 669 O O . SER A 1 86 ? -13.494 10.405 13.491 1.00 93.88 86 SER A O 1
ATOM 671 N N . GLY A 1 87 ? -13.521 8.208 13.995 1.00 94.88 87 GLY A N 1
ATOM 672 C CA . GLY A 1 87 ? -14.765 7.848 13.310 1.00 94.88 87 GLY A CA 1
ATOM 673 C C . GLY A 1 87 ? -14.625 7.657 11.795 1.00 94.88 87 GLY A C 1
ATOM 674 O O . GLY A 1 87 ? -15.622 7.410 11.120 1.00 94.88 87 GLY A O 1
ATOM 675 N N . ARG A 1 88 ? -13.413 7.787 11.231 1.00 97.75 88 ARG A N 1
ATOM 676 C CA . ARG A 1 88 ? -13.161 7.460 9.819 1.00 97.75 88 ARG A CA 1
ATOM 677 C C . ARG A 1 88 ? -13.253 5.952 9.621 1.00 97.75 88 ARG A C 1
ATOM 679 O O . ARG A 1 88 ? -12.635 5.202 10.373 1.00 97.75 88 ARG A O 1
ATOM 686 N N . GLN A 1 89 ? -13.957 5.544 8.576 1.00 98.50 89 GLN A N 1
ATOM 687 C CA . GLN A 1 89 ? -14.073 4.150 8.173 1.00 98.50 89 GLN A CA 1
ATOM 688 C C . GLN A 1 89 ? -13.288 3.898 6.886 1.00 98.50 89 GLN A C 1
ATOM 690 O O . GLN A 1 89 ? -13.253 4.762 6.003 1.00 98.50 89 GLN A O 1
ATOM 695 N N . VAL A 1 90 ? -12.660 2.730 6.796 1.00 98.56 90 VAL A N 1
ATOM 696 C CA . VAL A 1 90 ? -12.006 2.198 5.595 1.00 98.56 90 VAL A CA 1
ATOM 697 C C . VAL A 1 90 ? -12.550 0.798 5.356 1.00 98.56 90 VAL A C 1
ATOM 699 O O . VAL A 1 90 ? -12.478 -0.046 6.244 1.00 98.56 90 VAL A O 1
ATOM 702 N N . GLU A 1 91 ? -13.115 0.572 4.179 1.00 98.62 91 GLU A N 1
ATOM 703 C CA . GLU A 1 91 ? -13.726 -0.693 3.782 1.00 98.62 91 GLU A CA 1
ATOM 704 C C . GLU A 1 91 ? -12.933 -1.343 2.651 1.00 98.62 91 GLU A C 1
ATOM 706 O O . GLU A 1 91 ? -12.431 -0.656 1.752 1.00 98.62 91 GLU A O 1
ATOM 711 N N . TYR A 1 92 ? -12.855 -2.669 2.711 1.00 98.56 92 TYR A N 1
ATOM 712 C CA . TYR A 1 92 ? -12.177 -3.529 1.754 1.00 98.56 92 TYR A CA 1
ATOM 713 C C . TYR A 1 92 ? -13.210 -4.444 1.097 1.00 98.56 92 TYR A C 1
ATOM 715 O O . TYR A 1 92 ? -13.774 -5.322 1.748 1.00 98.56 92 TYR A O 1
ATOM 723 N N . LEU A 1 93 ? -13.444 -4.248 -0.199 1.00 98.31 93 LEU A N 1
ATOM 724 C CA . LEU A 1 93 ? -14.246 -5.160 -1.012 1.00 98.31 93 LEU A CA 1
ATOM 725 C C . LEU A 1 93 ? -13.327 -6.182 -1.669 1.00 98.31 93 LEU A C 1
ATOM 727 O O . LEU A 1 93 ? -12.198 -5.851 -2.045 1.00 98.31 93 LEU A O 1
ATOM 731 N N . ARG A 1 94 ? -13.804 -7.419 -1.796 1.00 97.75 94 ARG A N 1
ATOM 732 C CA . ARG A 1 94 ? -13.002 -8.560 -2.243 1.00 97.75 94 ARG A CA 1
ATOM 733 C C . ARG A 1 94 ? -13.697 -9.336 -3.353 1.00 97.75 94 ARG A C 1
ATOM 735 O O . ARG A 1 94 ? -14.915 -9.264 -3.495 1.00 97.75 94 ARG A O 1
ATOM 742 N N . ASP A 1 95 ? -12.911 -10.045 -4.152 1.00 95.12 95 ASP A N 1
ATOM 743 C CA . ASP A 1 95 ? -13.417 -11.039 -5.097 1.00 95.12 95 ASP A CA 1
ATOM 744 C C . ASP A 1 95 ? -13.706 -12.383 -4.405 1.00 95.12 95 ASP A C 1
ATOM 746 O O . ASP A 1 95 ? -13.473 -12.561 -3.209 1.00 95.12 95 ASP A O 1
ATOM 750 N N . THR A 1 96 ? -14.206 -13.355 -5.172 1.00 93.38 96 THR A N 1
ATOM 751 C CA . THR A 1 96 ? -14.511 -14.712 -4.687 1.00 93.38 96 THR A CA 1
ATOM 752 C C . THR A 1 96 ? -13.279 -15.497 -4.234 1.00 93.38 96 THR A C 1
ATOM 754 O O . THR A 1 96 ? -13.423 -16.515 -3.565 1.00 93.38 96 THR A O 1
ATOM 757 N N . MET A 1 97 ? -12.074 -15.037 -4.581 1.00 93.25 97 MET A N 1
ATOM 758 C CA . MET A 1 97 ? -10.799 -15.615 -4.150 1.00 93.25 97 MET A CA 1
ATOM 759 C C . MET A 1 97 ? -10.239 -14.900 -2.906 1.00 93.25 97 MET A C 1
ATOM 761 O O . MET A 1 97 ? -9.113 -15.177 -2.498 1.00 93.25 97 MET A O 1
ATOM 765 N N . GLY A 1 98 ? -10.989 -13.962 -2.314 1.00 95.00 98 GLY A N 1
ATOM 766 C CA . GLY A 1 98 ? -10.599 -13.209 -1.119 1.00 95.00 98 GLY A CA 1
ATOM 767 C C . GLY A 1 98 ? -9.634 -12.046 -1.379 1.00 95.00 98 GLY A C 1
ATOM 768 O O . GLY A 1 98 ? -9.187 -11.391 -0.431 1.00 95.00 98 GLY A O 1
ATOM 769 N N . ARG A 1 99 ? -9.309 -11.736 -2.639 1.00 97.06 99 ARG A N 1
ATOM 770 C CA . ARG A 1 99 ? -8.371 -10.658 -2.992 1.00 97.06 99 ARG A CA 1
ATOM 771 C C . ARG A 1 99 ? -9.090 -9.315 -3.036 1.00 97.06 99 ARG A C 1
ATOM 773 O O . ARG A 1 99 ? -10.234 -9.240 -3.468 1.00 97.06 99 ARG A O 1
ATOM 780 N N . VAL A 1 100 ? -8.426 -8.242 -2.611 1.00 98.19 100 VAL A N 1
ATOM 781 C CA . VAL A 1 100 ? -9.037 -6.907 -2.513 1.00 98.19 100 VAL A CA 1
ATOM 782 C C . VAL A 1 100 ? -9.238 -6.303 -3.902 1.00 98.19 100 VAL A C 1
ATOM 784 O O . VAL A 1 100 ? -8.281 -6.068 -4.627 1.00 98.19 100 VAL A O 1
ATOM 787 N N . THR A 1 101 ? -10.478 -5.986 -4.259 1.00 98.31 101 THR A N 1
ATOM 788 C CA . THR A 1 101 ? -10.830 -5.360 -5.544 1.00 98.31 101 THR A CA 1
ATOM 789 C C . THR A 1 101 ? -11.047 -3.857 -5.422 1.00 98.31 101 THR A C 1
ATOM 791 O O . THR A 1 101 ? -10.898 -3.122 -6.401 1.00 98.31 101 THR A O 1
ATOM 794 N N . THR A 1 102 ? -11.425 -3.376 -4.234 1.00 98.62 102 THR A N 1
ATOM 795 C CA . THR A 1 102 ? -11.669 -1.956 -3.954 1.00 98.62 102 THR A CA 1
ATOM 796 C C . THR A 1 102 ? -11.369 -1.636 -2.495 1.00 98.62 102 THR A C 1
ATOM 798 O O . THR A 1 102 ? -11.735 -2.386 -1.592 1.00 98.62 102 THR A O 1
ATOM 801 N N . VAL A 1 103 ? -10.752 -0.480 -2.271 1.00 98.75 103 VAL A N 1
ATOM 802 C CA . VAL A 1 103 ? -10.580 0.147 -0.961 1.00 98.75 103 VAL A CA 1
ATOM 803 C C . VAL A 1 103 ? -11.275 1.497 -0.998 1.00 98.75 103 VAL A C 1
ATOM 805 O O . VAL A 1 103 ? -10.996 2.316 -1.877 1.00 98.75 103 VAL A O 1
ATOM 808 N N . ARG A 1 104 ? -12.167 1.755 -0.044 1.00 98.56 104 ARG A N 1
ATOM 809 C CA . ARG A 1 104 ? -12.918 3.015 0.028 1.00 98.56 104 ARG A CA 1
ATOM 810 C C . ARG A 1 104 ? -13.011 3.531 1.453 1.00 98.56 104 ARG A C 1
ATOM 812 O O . ARG A 1 104 ? -12.910 2.774 2.412 1.00 98.56 104 ARG A O 1
ATOM 819 N N . THR A 1 105 ? -13.165 4.840 1.607 1.00 98.56 105 THR A N 1
ATOM 820 C CA . THR A 1 105 ? -13.247 5.503 2.911 1.00 98.56 105 THR A CA 1
ATOM 821 C C . THR A 1 105 ? -14.452 6.419 2.997 1.00 98.56 105 THR A C 1
ATOM 823 O O . THR A 1 105 ? -14.913 6.956 1.992 1.00 98.56 105 THR A O 1
ATOM 826 N N . ARG A 1 106 ? -14.947 6.623 4.216 1.00 98.31 106 ARG A N 1
ATOM 827 C CA . ARG A 1 106 ? -15.937 7.653 4.524 1.00 98.31 106 ARG A CA 1
ATOM 828 C C . ARG A 1 106 ? -15.705 8.237 5.908 1.00 98.31 106 ARG A C 1
ATOM 830 O O . ARG A 1 106 ? -15.146 7.590 6.800 1.00 98.31 106 ARG A O 1
ATOM 837 N N . LYS A 1 107 ? -16.145 9.477 6.078 1.00 95.88 107 LYS A N 1
ATOM 838 C CA . LYS A 1 107 ? -16.297 10.137 7.373 1.00 95.88 107 LYS A CA 1
ATOM 839 C C . LYS A 1 107 ? -17.300 11.290 7.213 1.00 95.88 107 LYS A C 1
ATOM 841 O O . LYS A 1 107 ? -17.053 12.127 6.349 1.00 95.88 107 LYS A O 1
ATOM 846 N N . PRO A 1 108 ? -18.360 11.390 8.041 1.00 93.06 108 PRO A N 1
ATOM 847 C CA . PRO A 1 108 ? -18.794 10.444 9.087 1.00 93.06 108 PRO A CA 1
ATOM 848 C C . PRO A 1 108 ? -19.293 9.098 8.521 1.00 93.06 108 PRO A C 1
ATOM 850 O O . PRO A 1 108 ? -19.320 8.906 7.310 1.00 93.06 108 PRO A O 1
ATOM 853 N N . ALA A 1 109 ? -19.689 8.154 9.383 1.00 92.38 109 ALA A N 1
ATOM 854 C CA . ALA A 1 109 ? -20.203 6.839 8.964 1.00 92.38 109 ALA A CA 1
ATOM 855 C C . ALA A 1 109 ? -21.489 6.912 8.111 1.00 92.38 109 ALA A C 1
ATOM 857 O O . ALA A 1 109 ? -21.825 5.958 7.420 1.00 92.38 109 ALA A O 1
ATOM 858 N N . THR A 1 110 ? -22.193 8.044 8.131 1.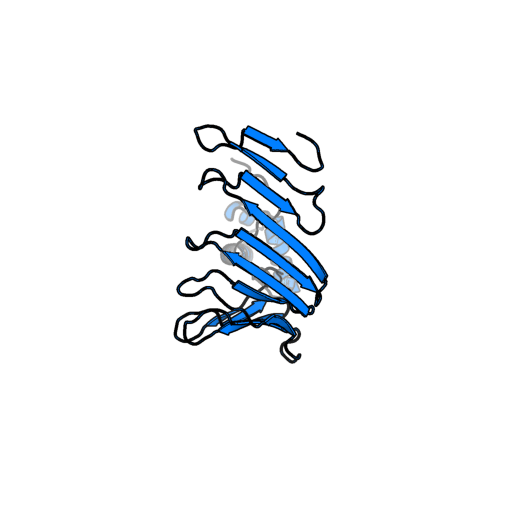00 94.19 110 THR A N 1
ATOM 859 C CA . THR A 1 110 ? -23.369 8.316 7.291 1.00 94.19 110 THR A CA 1
ATOM 860 C C . THR A 1 110 ? -23.020 8.919 5.929 1.00 94.19 110 THR A C 1
ATOM 862 O O . THR A 1 110 ? -23.900 9.053 5.086 1.00 94.19 110 THR A O 1
ATOM 865 N N . ALA A 1 111 ? -21.759 9.296 5.695 1.00 97.06 111 ALA A N 1
ATOM 866 C CA . ALA A 1 111 ? -21.342 9.862 4.421 1.00 97.06 111 ALA A CA 1
ATOM 867 C C . ALA A 1 111 ? -21.298 8.802 3.313 1.00 97.06 111 ALA A C 1
ATOM 869 O O . ALA A 1 111 ? -21.123 7.604 3.565 1.00 97.06 111 ALA A O 1
ATOM 870 N N . ALA A 1 112 ? -21.399 9.274 2.071 1.00 97.50 112 ALA A N 1
ATOM 871 C CA . ALA A 1 112 ? -21.119 8.454 0.904 1.00 97.50 112 ALA A CA 1
ATOM 872 C C . ALA A 1 112 ? -19.666 7.954 0.932 1.00 97.50 112 ALA A C 1
ATOM 874 O O . ALA A 1 112 ? -18.761 8.619 1.443 1.00 97.50 112 ALA A O 1
ATOM 875 N N . TRP A 1 113 ? -19.450 6.766 0.375 1.00 98.19 113 TRP A N 1
ATOM 876 C CA . TRP A 1 113 ? -18.113 6.213 0.227 1.00 98.19 113 TRP A CA 1
ATOM 877 C C . TRP A 1 113 ? -17.340 6.926 -0.879 1.00 98.19 113 TRP A C 1
ATOM 879 O O . TRP A 1 113 ? -17.866 7.169 -1.962 1.00 98.19 113 TRP A O 1
ATOM 889 N N . SER A 1 114 ? -16.064 7.193 -0.621 1.00 98.06 114 SER A N 1
ATOM 890 C CA . SER A 1 114 ? -15.105 7.673 -1.612 1.00 98.06 114 SER A CA 1
ATOM 891 C C . SER A 1 114 ? -14.049 6.603 -1.850 1.00 98.06 114 SER A C 1
ATOM 893 O O . SER A 1 114 ? -13.450 6.094 -0.898 1.00 98.06 114 SER A O 1
ATOM 895 N N . ASN A 1 115 ? -13.810 6.252 -3.110 1.00 98.19 115 ASN A N 1
ATOM 896 C CA . ASN A 1 115 ? -12.789 5.269 -3.456 1.00 98.19 115 ASN A CA 1
ATOM 897 C C . ASN A 1 115 ? -11.392 5.822 -3.141 1.00 98.19 115 ASN A C 1
ATOM 899 O O . ASN A 1 115 ? -11.110 6.990 -3.380 1.00 98.19 115 ASN A O 1
ATOM 903 N N . ILE A 1 116 ? -10.527 4.966 -2.602 1.00 98.31 116 ILE A N 1
ATOM 904 C CA . ILE A 1 116 ? -9.081 5.194 -2.470 1.00 98.31 116 ILE A CA 1
ATOM 905 C C . ILE A 1 116 ? -8.366 4.450 -3.598 1.00 98.31 116 ILE A C 1
ATOM 907 O O . ILE A 1 116 ? -7.504 5.014 -4.263 1.00 98.31 116 ILE A O 1
ATOM 911 N N . ALA A 1 117 ? -8.764 3.199 -3.826 1.00 98.56 117 ALA A N 1
ATOM 912 C CA . ALA A 1 117 ? -8.323 2.371 -4.935 1.00 98.56 117 ALA A CA 1
ATOM 913 C C . ALA A 1 117 ? -9.507 1.527 -5.412 1.00 98.56 117 ALA A C 1
ATOM 915 O O . ALA A 1 117 ? -10.255 0.991 -4.597 1.00 98.56 117 ALA A O 1
ATOM 916 N N . SER A 1 118 ? -9.693 1.408 -6.717 1.00 98.38 118 SER A N 1
ATOM 917 C CA . SER A 1 118 ? -10.792 0.653 -7.322 1.00 98.38 118 SER A CA 1
ATOM 918 C C . SER A 1 118 ? -10.315 -0.069 -8.575 1.00 98.38 118 SER A C 1
ATOM 920 O O . SER A 1 118 ? -9.279 0.290 -9.138 1.00 98.38 118 SER A O 1
ATOM 922 N N . GLY A 1 119 ? -11.041 -1.109 -8.989 1.00 97.81 119 GLY A N 1
ATOM 923 C CA . GLY A 1 119 ? -10.662 -1.908 -10.155 1.00 97.81 119 GLY A CA 1
ATOM 924 C C . GLY A 1 119 ? -9.290 -2.565 -9.995 1.00 97.81 119 GLY A C 1
ATOM 925 O O . GLY A 1 119 ? -8.521 -2.605 -10.952 1.00 97.81 119 GLY A O 1
ATOM 926 N N . ILE A 1 120 ? -8.954 -3.019 -8.780 1.00 98.62 120 ILE A N 1
ATOM 927 C CA . ILE A 1 120 ? -7.681 -3.694 -8.518 1.00 98.62 120 ILE A CA 1
ATOM 928 C C . ILE A 1 120 ? -7.693 -5.043 -9.240 1.00 98.62 120 ILE A C 1
ATOM 930 O O . ILE A 1 120 ? -8.505 -5.919 -8.944 1.00 98.62 120 ILE A O 1
ATOM 934 N N . VAL A 1 121 ? -6.779 -5.195 -10.193 1.00 98.00 121 VAL A N 1
ATOM 935 C CA . VAL A 1 121 ? -6.567 -6.411 -10.976 1.00 98.00 121 VAL A CA 1
ATOM 936 C C . 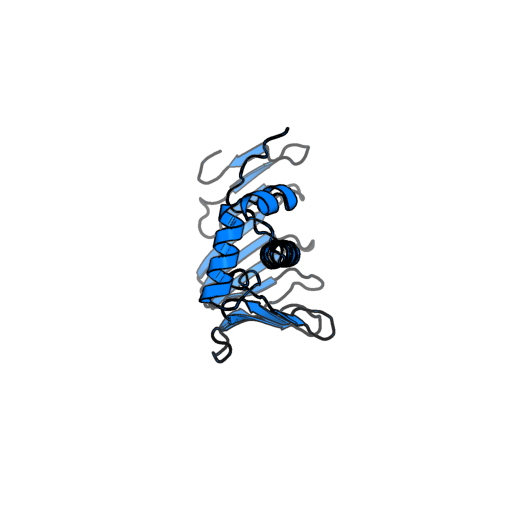VAL A 1 121 ? -5.233 -7.014 -10.577 1.00 98.00 121 VAL A C 1
ATOM 938 O O . VAL A 1 121 ? -4.222 -6.317 -10.493 1.00 98.00 121 VAL A O 1
ATOM 941 N N . TYR A 1 122 ? -5.223 -8.325 -10.377 1.00 97.69 122 TYR A N 1
ATOM 942 C CA . TYR A 1 122 ? -4.041 -9.096 -10.013 1.00 97.69 122 TYR A CA 1
ATOM 943 C C . TYR A 1 122 ? -3.460 -9.823 -11.224 1.00 97.69 122 TYR A C 1
ATOM 945 O O . TYR A 1 122 ? -4.165 -10.106 -12.197 1.00 97.69 122 TYR A O 1
ATOM 953 N N . GLN A 1 123 ? -2.172 -10.144 -11.161 1.00 96.38 123 GLN A N 1
ATOM 954 C CA . GLN A 1 123 ? -1.566 -11.074 -12.105 1.00 96.38 123 GLN A CA 1
ATOM 955 C C . GLN A 1 123 ? -2.188 -12.476 -11.956 1.00 96.38 123 GLN A C 1
ATOM 957 O O . GLN A 1 123 ? -2.576 -12.863 -10.848 1.00 96.38 123 GLN A O 1
ATOM 962 N N . PRO A 1 124 ? -2.291 -13.258 -13.047 1.00 93.00 124 PRO A N 1
ATOM 963 C CA . PRO A 1 124 ? -2.710 -14.653 -12.964 1.00 93.00 124 PRO A CA 1
ATOM 964 C C . PRO A 1 124 ? -1.854 -15.419 -11.953 1.00 93.00 124 PRO A C 1
ATOM 966 O O . PRO A 1 124 ? -0.651 -15.202 -11.892 1.00 93.00 124 PRO A O 1
ATOM 969 N N . LEU A 1 125 ? -2.480 -16.293 -11.158 1.00 92.69 125 LEU A N 1
ATOM 970 C CA . LEU A 1 125 ? -1.800 -17.178 -10.198 1.00 92.69 125 LEU A CA 1
ATOM 971 C C . LEU A 1 125 ? -0.864 -16.465 -9.193 1.00 92.69 125 LEU A C 1
ATOM 973 O O . LEU A 1 125 ? 0.026 -17.090 -8.623 1.00 92.69 125 LEU A O 1
ATOM 977 N N . SER A 1 126 ? -1.065 -15.167 -8.955 1.00 94.31 126 SER A N 1
ATOM 978 C CA . SER A 1 126 ? -0.232 -14.349 -8.072 1.00 94.31 126 SER A CA 1
ATOM 979 C C . SER A 1 126 ? -1.071 -13.316 -7.312 1.00 94.31 126 SER A C 1
ATOM 981 O O . SER A 1 126 ? -2.191 -12.976 -7.702 1.00 94.31 126 SER A O 1
ATOM 983 N N . LEU A 1 127 ? -0.517 -12.801 -6.212 1.00 94.62 127 LEU A N 1
ATOM 984 C CA . LEU A 1 127 ? -1.065 -11.671 -5.451 1.00 94.62 127 LEU A CA 1
ATOM 985 C C . LEU A 1 127 ? -0.474 -10.322 -5.889 1.00 94.62 127 LEU A C 1
ATOM 987 O O . LEU A 1 127 ? -0.819 -9.282 -5.327 1.00 94.62 127 LEU A O 1
ATOM 991 N N . ASN A 1 128 ? 0.382 -10.313 -6.912 1.00 96.75 128 ASN A N 1
ATOM 992 C CA . ASN A 1 128 ? 0.947 -9.086 -7.454 1.00 96.75 128 ASN A CA 1
ATOM 993 C C . ASN A 1 128 ? -0.131 -8.272 -8.171 1.00 96.75 128 ASN A C 1
ATOM 995 O O . ASN A 1 128 ? -0.793 -8.757 -9.092 1.00 96.75 128 ASN A O 1
ATOM 999 N N . VAL A 1 129 ? -0.290 -7.012 -7.769 1.00 97.62 129 VAL A N 1
ATOM 1000 C CA . VAL A 1 129 ? -1.230 -6.085 -8.406 1.00 97.62 129 VAL A CA 1
ATOM 1001 C C . VAL A 1 129 ? -0.709 -5.706 -9.786 1.00 97.62 129 VAL A C 1
ATOM 1003 O O . VAL A 1 129 ? 0.388 -5.163 -9.912 1.00 97.62 129 VAL A O 1
ATOM 1006 N N . LYS A 1 130 ? -1.521 -5.958 -10.810 1.00 98.12 130 LYS A N 1
ATOM 1007 C CA . LYS A 1 130 ? -1.278 -5.604 -12.209 1.00 98.12 130 LYS A CA 1
ATOM 1008 C C . LYS A 1 130 ? -1.742 -4.186 -12.524 1.00 98.12 130 LYS A C 1
ATOM 1010 O O . LYS A 1 130 ? -1.023 -3.451 -13.190 1.00 98.12 130 LYS A O 1
ATOM 1015 N N . SER A 1 131 ? -2.923 -3.790 -12.059 1.00 98.38 131 SER A N 1
ATOM 1016 C CA . SER A 1 131 ? -3.446 -2.441 -12.296 1.00 98.38 131 SER A CA 1
ATOM 1017 C C . SER A 1 131 ? -4.516 -2.053 -11.290 1.00 98.38 131 SER A C 1
ATOM 1019 O O . SER A 1 131 ? -5.165 -2.927 -10.721 1.00 98.38 131 SER A O 1
ATOM 1021 N N . PHE A 1 132 ? -4.714 -0.752 -11.095 1.00 98.75 132 PHE A N 1
ATOM 1022 C CA . PHE A 1 132 ? -5.847 -0.192 -10.358 1.00 98.75 132 PHE A CA 1
ATOM 1023 C C . PHE A 1 132 ? -6.009 1.303 -10.660 1.00 98.75 132 PHE A C 1
ATOM 1025 O O . PHE A 1 132 ? -5.084 1.953 -11.154 1.00 98.75 132 PHE A O 1
ATOM 1032 N N . THR A 1 133 ? -7.170 1.853 -10.314 1.00 98.69 133 THR A N 1
ATOM 1033 C CA . THR A 1 133 ? -7.462 3.287 -10.398 1.00 98.69 133 THR A CA 1
ATOM 1034 C C . THR A 1 133 ? -7.517 3.887 -8.999 1.00 98.69 133 THR A C 1
ATOM 1036 O O . THR A 1 133 ? -8.238 3.393 -8.127 1.00 98.69 133 THR A O 1
ATOM 1039 N N . HIS A 1 134 ? -6.755 4.954 -8.782 1.00 98.56 134 HIS A N 1
ATOM 1040 C CA . HIS A 1 134 ? -6.738 5.733 -7.547 1.00 98.56 134 HIS A CA 1
ATOM 1041 C C . HIS A 1 134 ? -8.018 6.558 -7.394 1.00 98.56 134 HIS A C 1
ATOM 1043 O O . HIS A 1 134 ? -8.682 6.904 -8.368 1.00 98.56 134 HIS A O 1
ATOM 1049 N N . GLY A 1 135 ? -8.335 6.946 -6.160 1.00 97.94 135 GLY A N 1
ATOM 1050 C CA . GLY A 1 135 ? -9.486 7.797 -5.845 1.00 97.94 135 GLY A CA 1
ATOM 1051 C C . GLY A 1 135 ? -9.487 9.165 -6.532 1.00 97.94 135 GLY A C 1
ATOM 1052 O O . GLY A 1 135 ? -10.543 9.764 -6.701 1.00 97.94 135 GLY A O 1
ATOM 1053 N N . ASN A 1 136 ? -8.314 9.648 -6.948 1.00 97.31 136 ASN A N 1
ATOM 1054 C CA . ASN A 1 136 ? -8.147 10.887 -7.708 1.00 97.31 136 ASN A CA 1
ATOM 1055 C C . ASN A 1 136 ? -8.202 10.683 -9.235 1.00 97.31 136 ASN A C 1
ATOM 1057 O O . ASN A 1 136 ? -7.900 11.614 -9.971 1.00 97.31 136 ASN A O 1
ATOM 1061 N N . GLY A 1 137 ? -8.552 9.485 -9.713 1.00 97.38 137 GLY A N 1
ATOM 1062 C CA . GLY A 1 137 ? -8.692 9.171 -11.138 1.00 97.38 137 GLY A CA 1
ATOM 1063 C C . GLY A 1 137 ? -7.410 8.703 -11.832 1.00 97.38 137 GLY A C 1
ATOM 1064 O O . GLY A 1 137 ? -7.496 8.170 -12.936 1.00 97.38 137 GLY A O 1
ATOM 1065 N N . LEU A 1 138 ? -6.240 8.820 -11.192 1.00 98.50 138 LEU A N 1
ATOM 1066 C CA . LEU A 1 138 ? -4.989 8.322 -11.767 1.00 98.50 138 LEU A CA 1
ATOM 1067 C C . LEU A 1 138 ? -5.024 6.798 -11.910 1.00 98.50 138 LEU A C 1
ATOM 1069 O O . LEU A 1 138 ? -5.527 6.091 -11.035 1.00 98.50 138 LEU A O 1
ATOM 1073 N N . ALA A 1 139 ? -4.443 6.275 -12.984 1.00 98.56 139 ALA A N 1
ATOM 1074 C CA . ALA A 1 139 ? -4.354 4.839 -13.224 1.00 98.56 139 ALA A CA 1
ATOM 1075 C C . ALA A 1 139 ? -2.929 4.346 -12.974 1.00 98.56 139 ALA A C 1
ATOM 1077 O O . ALA A 1 139 ? -1.977 4.889 -13.529 1.00 98.56 139 ALA A O 1
ATOM 1078 N N . THR A 1 140 ? -2.770 3.293 -12.173 1.00 98.69 140 THR A N 1
ATOM 1079 C CA . THR A 1 140 ? -1.493 2.592 -12.009 1.00 98.69 140 THR A CA 1
ATOM 1080 C C . THR A 1 140 ? -1.507 1.286 -12.785 1.00 98.69 140 THR A C 1
ATOM 1082 O O . THR A 1 140 ? -2.464 0.519 -12.706 1.00 98.69 140 THR A O 1
ATOM 1085 N N . THR A 1 141 ? -0.420 1.013 -13.505 1.00 98.62 141 THR A N 1
ATOM 1086 C CA . THR A 1 141 ? -0.149 -0.266 -14.166 1.00 98.62 141 THR A CA 1
ATOM 1087 C C . THR A 1 141 ? 1.252 -0.745 -13.802 1.00 98.62 141 THR A C 1
ATOM 1089 O O . THR A 1 141 ? 2.239 -0.043 -14.023 1.00 98.62 141 THR A O 1
ATOM 1092 N N . ASN A 1 142 ? 1.335 -1.970 -13.293 1.00 98.38 142 ASN A N 1
ATOM 1093 C CA . ASN A 1 142 ? 2.574 -2.663 -12.980 1.00 98.38 142 ASN A CA 1
ATOM 1094 C C . ASN A 1 142 ? 2.787 -3.800 -13.980 1.00 98.38 142 ASN A C 1
ATOM 1096 O O . ASN A 1 142 ? 1.969 -4.715 -14.099 1.00 98.38 142 ASN A O 1
ATOM 1100 N N . THR A 1 143 ? 3.917 -3.765 -14.676 1.00 98.00 143 THR A N 1
ATOM 1101 C CA . THR A 1 143 ? 4.356 -4.861 -15.542 1.00 98.00 143 THR A CA 1
ATOM 1102 C C . THR A 1 143 ? 5.327 -5.730 -14.766 1.00 98.00 143 THR A C 1
ATOM 1104 O O . THR A 1 143 ? 6.235 -5.214 -14.115 1.00 98.00 143 THR A O 1
ATOM 1107 N N . HIS A 1 144 ? 5.120 -7.041 -14.839 1.00 97.00 144 HIS A N 1
ATOM 1108 C CA . HIS A 1 144 ? 6.015 -8.020 -14.243 1.00 97.00 144 HIS A CA 1
ATOM 1109 C C . HIS A 1 144 ? 6.581 -8.935 -15.330 1.00 97.00 144 HIS A C 1
ATOM 1111 O O . HIS A 1 144 ? 5.948 -9.112 -16.374 1.00 97.00 144 HIS A O 1
ATOM 1117 N N . THR A 1 145 ? 7.758 -9.503 -15.090 1.00 94.81 145 THR A N 1
ATOM 1118 C CA . THR A 1 145 ? 8.322 -10.590 -15.900 1.00 94.81 145 THR A CA 1
ATOM 1119 C C . THR A 1 145 ? 7.516 -11.883 -15.710 1.00 94.81 145 THR A C 1
ATOM 1121 O O . THR A 1 145 ? 6.601 -11.942 -14.884 1.00 94.81 145 THR A O 1
ATOM 1124 N N . LEU A 1 146 ? 7.846 -12.932 -16.473 1.00 93.25 146 LEU A N 1
ATOM 1125 C CA . LEU A 1 146 ? 7.237 -14.260 -16.299 1.00 93.25 146 LEU A CA 1
ATOM 1126 C C . LEU A 1 146 ? 7.579 -14.893 -14.941 1.00 93.25 146 LEU A C 1
ATOM 1128 O O . LEU A 1 146 ? 6.787 -15.673 -14.424 1.00 93.25 146 LEU A O 1
ATOM 1132 N N . ASP A 1 147 ? 8.687 -14.473 -14.330 1.00 93.62 147 ASP A N 1
ATOM 1133 C CA . ASP A 1 147 ? 9.091 -14.856 -12.973 1.00 93.62 147 ASP A CA 1
ATOM 1134 C C . ASP A 1 147 ? 8.414 -13.991 -11.888 1.00 93.62 147 ASP A C 1
ATOM 1136 O O . ASP A 1 147 ? 8.796 -14.017 -10.721 1.00 93.62 147 ASP A O 1
ATOM 1140 N N . TYR A 1 148 ? 7.397 -13.204 -12.265 1.00 95.38 148 TYR A N 1
ATOM 1141 C CA . TYR A 1 148 ? 6.642 -12.291 -11.400 1.00 95.38 148 TYR A CA 1
ATOM 1142 C C . TYR A 1 148 ? 7.466 -11.170 -10.747 1.00 95.38 148 TYR A C 1
ATOM 1144 O O . TYR A 1 148 ? 7.009 -10.545 -9.787 1.00 95.38 148 TYR A O 1
ATOM 1152 N N . GLU A 1 149 ? 8.631 -10.832 -11.297 1.00 95.50 149 GLU A N 1
ATOM 1153 C CA . GLU A 1 149 ? 9.420 -9.687 -10.845 1.00 95.50 149 GLU A CA 1
ATOM 1154 C C . GLU A 1 149 ? 8.896 -8.387 -11.455 1.00 95.50 149 GLU A C 1
ATOM 1156 O O . GLU A 1 149 ? 8.628 -8.325 -12.653 1.00 95.50 149 GLU A O 1
ATOM 1161 N N . LEU A 1 150 ? 8.791 -7.313 -10.666 1.00 96.94 150 LEU A N 1
ATOM 1162 C CA . LEU A 1 150 ? 8.399 -6.003 -11.190 1.00 96.94 150 LEU A CA 1
ATOM 1163 C C . LEU A 1 150 ? 9.454 -5.494 -12.188 1.00 96.94 150 LEU A C 1
ATOM 1165 O O . LEU A 1 150 ? 10.624 -5.324 -11.827 1.00 96.94 150 LEU A O 1
ATOM 1169 N N . SER A 1 151 ? 9.021 -5.229 -13.422 1.00 97.62 151 SER A N 1
ATOM 1170 C CA . SER A 1 151 ? 9.847 -4.699 -14.515 1.00 97.62 151 SER A CA 1
ATOM 1171 C C . SER A 1 151 ? 9.460 -3.279 -14.914 1.00 97.62 151 SER A C 1
ATOM 1173 O O . SER A 1 151 ? 10.291 -2.553 -15.454 1.00 97.62 151 SER A O 1
ATOM 1175 N N . ARG A 1 152 ? 8.230 -2.836 -14.624 1.00 98.38 152 ARG A N 1
ATOM 1176 C CA . ARG A 1 152 ? 7.807 -1.449 -14.858 1.00 98.38 152 ARG A CA 1
ATOM 1177 C C . ARG A 1 152 ? 6.677 -1.036 -13.927 1.00 98.38 152 ARG A C 1
ATOM 1179 O O . ARG A 1 152 ? 5.712 -1.779 -13.778 1.00 98.38 152 ARG A O 1
ATOM 1186 N N . CYS A 1 153 ? 6.760 0.167 -13.372 1.00 98.38 153 CYS A N 1
ATOM 1187 C CA . CYS A 1 153 ? 5.666 0.828 -12.664 1.00 98.38 153 CYS A CA 1
ATOM 1188 C C . CYS A 1 153 ? 5.291 2.104 -13.419 1.00 98.38 153 CYS A C 1
ATOM 1190 O O . CYS A 1 153 ? 6.148 2.959 -13.663 1.00 98.38 153 CYS A O 1
ATOM 1192 N N . ARG A 1 154 ? 4.018 2.222 -13.804 1.00 98.56 154 ARG A N 1
ATOM 1193 C CA . ARG A 1 154 ? 3.497 3.360 -14.563 1.00 98.56 154 ARG A CA 1
ATOM 1194 C C . ARG A 1 154 ? 2.269 3.947 -13.879 1.00 98.56 154 ARG A C 1
ATOM 1196 O O . ARG A 1 154 ? 1.373 3.198 -13.498 1.00 98.56 154 ARG A O 1
ATOM 1203 N N . VAL A 1 155 ? 2.214 5.271 -13.765 1.00 98.69 155 VAL A N 1
ATOM 1204 C CA . VAL A 1 155 ? 1.048 6.032 -13.300 1.00 98.69 155 VAL A CA 1
ATOM 1205 C C . VAL A 1 155 ? 0.672 7.053 -14.363 1.00 98.69 155 VAL A C 1
ATOM 1207 O O . VAL A 1 155 ? 1.527 7.837 -14.782 1.00 98.69 155 VAL A O 1
ATOM 1210 N N . THR A 1 156 ? -0.586 7.049 -14.798 1.00 98.75 156 THR A N 1
ATOM 1211 C CA . THR A 1 156 ? -1.082 7.946 -15.845 1.00 98.75 156 THR A CA 1
ATOM 1212 C C . THR A 1 156 ? -2.280 8.771 -15.393 1.00 98.75 156 THR A C 1
ATOM 1214 O O . THR A 1 156 ? -3.098 8.318 -14.591 1.00 98.75 156 THR A O 1
ATOM 1217 N N . ASP A 1 157 ? -2.380 9.975 -15.948 1.00 98.19 157 ASP A N 1
ATOM 1218 C CA . ASP A 1 157 ? -3.592 10.791 -15.972 1.00 98.19 157 ASP A CA 1
ATOM 1219 C C . ASP A 1 157 ? -4.125 10.795 -17.411 1.00 98.19 157 ASP A C 1
ATOM 1221 O O . ASP A 1 157 ? -3.543 11.410 -18.310 1.00 98.19 157 ASP A O 1
ATOM 1225 N N . GLY A 1 158 ? -5.145 9.976 -17.677 1.00 95.62 158 GLY A N 1
ATOM 1226 C CA . GLY A 1 158 ? -5.545 9.649 -19.045 1.00 95.62 158 GLY A CA 1
ATOM 1227 C C . GLY A 1 158 ? -4.370 9.088 -19.861 1.00 95.62 158 GLY A C 1
ATOM 1228 O O . GLY A 1 158 ? -3.811 8.040 -19.527 1.00 95.62 158 GLY A O 1
ATOM 1229 N N . ALA A 1 159 ? -3.993 9.790 -20.934 1.00 93.81 159 ALA A N 1
ATOM 1230 C CA . ALA A 1 159 ? -2.866 9.424 -21.796 1.00 93.81 159 ALA A CA 1
ATOM 1231 C C . ALA A 1 159 ? -1.497 9.924 -21.288 1.00 93.81 159 ALA A C 1
ATOM 1233 O O . ALA A 1 159 ? -0.463 9.426 -21.741 1.00 93.81 159 ALA A O 1
ATOM 1234 N N . LEU A 1 160 ? -1.468 10.891 -20.362 1.00 97.62 160 LEU A N 1
ATOM 1235 C CA . LEU A 1 160 ? -0.233 11.473 -19.840 1.00 97.62 160 LEU A CA 1
ATOM 1236 C C . LEU A 1 160 ? 0.410 10.527 -18.823 1.00 97.62 160 LEU A C 1
ATOM 1238 O O . LEU A 1 160 ? -0.219 10.155 -17.836 1.00 97.62 160 LEU A O 1
ATOM 1242 N N . ALA A 1 161 ? 1.679 10.170 -19.021 1.00 97.75 161 ALA A N 1
ATOM 1243 C CA . ALA A 1 161 ? 2.453 9.452 -18.014 1.00 97.75 161 ALA A CA 1
ATOM 1244 C C . ALA A 1 161 ? 3.050 10.435 -16.998 1.00 97.75 161 ALA A C 1
ATOM 1246 O O . ALA A 1 161 ? 3.856 11.285 -17.362 1.00 97.75 161 ALA A O 1
ATOM 1247 N N . LEU A 1 162 ? 2.664 10.293 -15.729 1.00 98.06 162 LEU A N 1
ATOM 1248 C CA . LEU A 1 162 ? 3.201 11.079 -14.612 1.00 98.06 162 LEU A CA 1
ATOM 1249 C C . LEU A 1 162 ? 4.393 10.379 -13.956 1.00 98.06 162 LEU A C 1
ATOM 1251 O O . LEU A 1 162 ? 5.351 11.019 -13.536 1.00 98.06 162 LEU A O 1
ATOM 1255 N N . ILE A 1 163 ? 4.325 9.050 -13.870 1.00 98.25 163 ILE A N 1
ATOM 1256 C CA . ILE A 1 163 ? 5.414 8.192 -13.405 1.00 98.25 163 ILE A CA 1
ATOM 1257 C C . ILE A 1 163 ? 5.541 7.060 -14.409 1.00 98.25 163 ILE A C 1
ATOM 1259 O O . ILE A 1 163 ? 4.546 6.434 -14.769 1.00 98.25 163 ILE A O 1
ATOM 1263 N N . ASP A 1 164 ? 6.759 6.770 -14.845 1.00 98.50 164 ASP A N 1
ATOM 1264 C CA . ASP A 1 164 ? 7.027 5.651 -15.737 1.00 98.50 164 ASP A CA 1
ATOM 1265 C C . ASP A 1 164 ? 8.451 5.154 -15.504 1.00 98.50 164 ASP A C 1
ATOM 1267 O O . ASP A 1 164 ? 9.404 5.659 -16.089 1.00 98.50 164 ASP A O 1
ATOM 1271 N N . LYS A 1 165 ? 8.604 4.201 -14.583 1.00 98.44 165 LYS A N 1
ATOM 1272 C CA . LYS A 1 165 ? 9.912 3.676 -14.186 1.00 98.44 165 LYS A CA 1
ATOM 1273 C C . LYS A 1 165 ? 10.050 2.227 -14.613 1.00 98.44 165 LYS A C 1
ATOM 1275 O O . LYS A 1 165 ? 9.217 1.401 -14.241 1.00 98.44 165 LYS A O 1
ATOM 1280 N N . SER A 1 166 ? 11.094 1.928 -15.379 1.00 98.44 166 SER A N 1
ATOM 1281 C CA . SER A 1 166 ? 11.451 0.566 -15.791 1.00 98.44 166 SER A CA 1
ATOM 1282 C C . SER A 1 166 ? 12.630 0.057 -14.971 1.00 98.44 166 SER A C 1
ATOM 1284 O O . SER A 1 166 ? 13.589 0.791 -14.745 1.00 98.44 166 SER A O 1
ATOM 1286 N N . TYR A 1 167 ? 12.547 -1.188 -14.517 1.00 98.31 167 TYR A N 1
ATOM 1287 C CA . TYR A 1 167 ? 13.530 -1.841 -13.661 1.00 98.31 167 TYR A CA 1
ATOM 1288 C C . TYR A 1 167 ? 14.218 -2.949 -14.447 1.00 98.31 167 TYR A C 1
ATOM 1290 O O . TYR A 1 167 ? 13.578 -3.918 -14.862 1.00 98.31 167 TYR A O 1
ATOM 1298 N N . THR A 1 168 ? 15.526 -2.815 -14.625 1.00 97.94 168 THR A N 1
ATOM 1299 C CA . THR A 1 168 ? 16.338 -3.765 -15.388 1.00 97.94 168 THR A CA 1
ATOM 1300 C C . THR A 1 168 ? 17.211 -4.572 -14.442 1.00 97.94 168 THR A C 1
ATOM 1302 O O . THR A 1 168 ? 17.852 -4.000 -13.564 1.00 97.94 168 THR A O 1
ATOM 1305 N N . ARG A 1 169 ? 17.266 -5.892 -14.652 1.00 97.25 169 ARG A N 1
ATOM 1306 C CA . ARG A 1 169 ? 18.168 -6.824 -13.960 1.00 97.25 169 ARG A CA 1
ATOM 1307 C C . ARG A 1 169 ? 19.087 -7.498 -14.970 1.00 97.25 169 ARG A C 1
ATOM 1309 O O . ARG A 1 169 ? 18.838 -8.624 -15.390 1.00 97.25 169 ARG A O 1
ATOM 1316 N N . ALA A 1 170 ? 20.113 -6.784 -15.429 1.00 94.75 170 ALA A N 1
ATOM 1317 C CA . ALA A 1 170 ? 21.000 -7.296 -16.478 1.00 94.75 170 ALA A CA 1
ATOM 1318 C C . ALA A 1 170 ? 21.792 -8.538 -16.025 1.00 94.75 170 ALA A C 1
ATOM 1320 O O . ALA A 1 170 ? 22.093 -9.414 -16.832 1.00 94.75 170 ALA A O 1
ATOM 1321 N N . ASP A 1 171 ? 22.074 -8.637 -14.726 1.00 93.69 171 ASP A N 1
ATOM 1322 C CA . ASP A 1 171 ? 22.725 -9.783 -14.085 1.00 93.69 171 ASP A CA 1
ATOM 1323 C C . ASP A 1 171 ? 21.739 -10.892 -13.659 1.00 93.69 171 ASP A C 1
ATOM 1325 O O . ASP A 1 171 ? 22.154 -11.873 -13.044 1.00 93.69 171 ASP A O 1
ATOM 1329 N N . LYS A 1 172 ? 20.447 -10.754 -14.008 1.00 92.88 172 LYS A N 1
ATOM 1330 C CA . LYS A 1 172 ? 19.333 -11.651 -13.645 1.00 92.88 172 LYS A CA 1
ATOM 1331 C C . LYS A 1 172 ? 19.061 -11.763 -12.141 1.00 92.88 172 LYS A C 1
ATOM 1333 O O . LYS A 1 172 ? 18.404 -12.710 -11.719 1.00 92.88 172 LYS A O 1
ATOM 1338 N N . LEU A 1 173 ? 19.559 -10.824 -11.336 1.00 93.94 173 LEU A N 1
ATOM 1339 C CA . LEU A 1 173 ? 19.403 -10.872 -9.884 1.00 93.94 173 LEU A CA 1
ATOM 1340 C C . LEU A 1 173 ? 19.139 -9.489 -9.283 1.00 93.94 173 LEU A C 1
ATOM 1342 O O . LEU A 1 173 ? 18.092 -9.256 -8.676 1.00 93.94 173 LEU A O 1
ATOM 1346 N N . ASN A 1 174 ? 20.074 -8.558 -9.455 1.00 96.94 174 ASN A N 1
ATOM 1347 C CA . ASN A 1 174 ? 20.009 -7.231 -8.863 1.00 96.94 174 ASN A CA 1
ATOM 1348 C C . ASN A 1 174 ? 19.375 -6.241 -9.840 1.00 96.94 174 ASN A C 1
ATOM 1350 O O . ASN A 1 174 ? 19.512 -6.361 -11.054 1.00 96.94 174 ASN A O 1
ATOM 1354 N N . ILE A 1 175 ? 18.700 -5.212 -9.324 1.00 97.62 175 ILE A N 1
ATOM 1355 C CA . ILE A 1 175 ? 18.253 -4.097 -10.168 1.00 97.62 175 ILE A CA 1
ATOM 1356 C C . ILE A 1 175 ? 19.496 -3.309 -10.581 1.00 97.62 175 ILE A C 1
ATOM 1358 O O . ILE A 1 175 ? 20.030 -2.539 -9.794 1.00 97.62 175 ILE A O 1
ATOM 1362 N N . THR A 1 176 ? 19.953 -3.489 -11.814 1.00 97.75 176 THR A N 1
ATOM 1363 C CA . THR A 1 176 ? 21.140 -2.823 -12.363 1.00 97.75 176 THR A CA 1
ATOM 1364 C C . THR A 1 176 ? 20.818 -1.455 -12.964 1.00 97.75 176 THR A C 1
ATOM 1366 O O . THR A 1 176 ? 21.710 -0.631 -13.149 1.00 97.75 176 THR A O 1
ATOM 1369 N N . SER A 1 177 ? 19.549 -1.180 -13.286 1.00 97.75 177 SER A N 1
ATOM 1370 C CA . SER A 1 177 ? 19.113 0.149 -13.722 1.00 97.75 177 SER A CA 1
ATOM 1371 C C . SER A 1 177 ? 17.654 0.424 -13.376 1.00 97.75 177 SER A C 1
ATOM 1373 O O . SER A 1 177 ? 16.812 -0.478 -13.400 1.00 97.75 177 SER A O 1
ATOM 1375 N N . ILE A 1 178 ? 17.371 1.693 -13.082 1.00 98.38 178 ILE A N 1
ATOM 1376 C CA . ILE A 1 178 ? 16.020 2.243 -12.998 1.00 98.38 178 ILE A CA 1
ATOM 1377 C C . ILE A 1 178 ? 15.919 3.341 -14.054 1.00 98.38 178 ILE A C 1
ATOM 1379 O O . ILE A 1 178 ? 16.442 4.436 -13.860 1.00 98.38 178 ILE A O 1
ATOM 1383 N N . THR A 1 179 ? 15.261 3.060 -15.171 1.00 98.38 179 THR A N 1
ATOM 1384 C CA . THR A 1 179 ? 15.047 4.041 -16.240 1.00 98.38 179 THR A CA 1
ATOM 1385 C C . THR A 1 179 ? 13.782 4.834 -15.960 1.00 98.38 179 THR A C 1
ATOM 1387 O O . THR A 1 179 ? 12.714 4.243 -15.803 1.00 98.38 179 THR A O 1
ATOM 1390 N N . ASP A 1 180 ? 13.885 6.160 -15.908 1.00 98.31 180 ASP A N 1
ATOM 1391 C CA . ASP A 1 180 ? 12.725 7.048 -15.843 1.00 98.31 180 ASP A CA 1
ATOM 1392 C C . ASP A 1 180 ? 12.317 7.452 -17.266 1.00 98.31 180 ASP A C 1
ATOM 1394 O O . ASP A 1 180 ? 12.967 8.271 -17.909 1.00 98.31 180 ASP A O 1
ATOM 1398 N N . ASN A 1 181 ? 11.251 6.846 -17.784 1.00 97.94 181 ASN A N 1
ATOM 1399 C CA . ASN A 1 181 ? 10.769 7.089 -19.142 1.00 97.94 181 ASN A CA 1
ATOM 1400 C C . ASN A 1 181 ? 10.016 8.424 -19.281 1.00 97.94 181 ASN A C 1
ATOM 1402 O O . ASN A 1 181 ? 9.718 8.821 -20.406 1.00 97.94 181 ASN A O 1
ATOM 1406 N N . VAL A 1 182 ? 9.682 9.104 -18.174 1.00 98.12 182 VAL A N 1
ATOM 1407 C CA . VAL A 1 182 ? 9.095 10.456 -18.206 1.00 98.12 182 VAL A CA 1
ATOM 1408 C C . VAL A 1 182 ? 10.206 11.497 -18.278 1.00 98.12 182 VAL A C 1
ATOM 1410 O O . VAL A 1 182 ? 10.155 12.407 -19.102 1.00 98.12 182 VAL A O 1
ATOM 1413 N N . ALA A 1 183 ? 11.226 11.351 -17.435 1.00 97.06 183 ALA A N 1
ATOM 1414 C CA . ALA A 1 183 ? 12.366 12.252 -17.370 1.00 97.06 183 ALA A CA 1
ATOM 1415 C C . ALA A 1 183 ? 13.676 11.448 -17.405 1.00 97.06 183 ALA A C 1
ATOM 1417 O O . ALA A 1 183 ? 14.238 11.175 -16.347 1.00 97.06 183 ALA A O 1
ATOM 1418 N N . PRO A 1 184 ? 14.211 11.105 -18.594 1.00 96.44 184 PRO A N 1
ATOM 1419 C CA . PRO A 1 184 ? 15.365 10.207 -18.729 1.00 96.44 184 PRO A CA 1
ATOM 1420 C C . PRO A 1 184 ? 16.616 10.630 -17.959 1.00 96.44 184 PRO A C 1
ATOM 1422 O O . PRO A 1 184 ? 17.357 9.766 -17.491 1.00 96.44 184 PRO A O 1
ATOM 1425 N N . ALA A 1 185 ? 16.816 11.937 -17.757 1.00 95.75 185 ALA A N 1
ATOM 1426 C CA . ALA A 1 185 ? 17.891 12.481 -16.924 1.00 95.75 185 ALA A CA 1
ATOM 1427 C C . ALA A 1 185 ? 17.830 11.999 -15.459 1.00 95.75 185 ALA A C 1
ATOM 1429 O O . ALA A 1 185 ? 18.850 11.990 -14.783 1.00 95.75 185 ALA A O 1
ATOM 1430 N N . ASN A 1 186 ? 16.657 11.549 -14.998 1.00 96.62 186 ASN A N 1
ATOM 1431 C CA . ASN A 1 186 ? 16.411 10.979 -13.674 1.00 96.62 186 ASN A CA 1
ATOM 1432 C C . ASN A 1 186 ? 16.663 9.473 -13.571 1.00 96.62 186 ASN A C 1
ATOM 1434 O O . ASN A 1 186 ? 16.324 8.868 -12.553 1.00 96.62 186 ASN A O 1
ATOM 1438 N N . SER A 1 187 ? 17.234 8.857 -14.606 1.00 97.75 187 SER A N 1
ATOM 1439 C CA . SER A 1 187 ? 17.549 7.429 -14.599 1.00 97.75 187 SER A CA 1
ATOM 1440 C C . SER A 1 187 ? 18.738 7.110 -13.692 1.00 97.75 187 SER A C 1
ATOM 1442 O O . SER A 1 187 ? 19.644 7.923 -13.516 1.00 97.75 187 SER A O 1
ATOM 1444 N N . LEU A 1 188 ? 18.733 5.898 -13.136 1.00 97.62 188 LEU A N 1
ATOM 1445 C CA . LEU A 1 188 ? 19.781 5.381 -12.267 1.00 97.62 188 LEU A CA 1
ATOM 1446 C C . LEU A 1 188 ? 20.487 4.191 -12.921 1.00 97.62 188 LEU A C 1
ATOM 1448 O O . LEU A 1 188 ? 19.839 3.317 -13.510 1.00 97.62 188 LEU A O 1
ATOM 1452 N N . ALA A 1 189 ? 21.801 4.118 -12.733 1.00 97.69 189 ALA A N 1
ATOM 1453 C CA . ALA A 1 189 ? 22.611 2.933 -13.000 1.00 97.69 189 ALA A CA 1
ATOM 1454 C C . ALA A 1 189 ? 23.250 2.452 -11.694 1.00 97.69 189 ALA A C 1
ATOM 1456 O O . ALA A 1 189 ? 23.812 3.251 -10.947 1.00 97.69 189 ALA A O 1
ATOM 1457 N N . LEU A 1 190 ? 23.147 1.155 -11.414 1.00 97.88 190 LEU A N 1
ATOM 1458 C CA . LEU A 1 190 ? 23.558 0.547 -10.151 1.00 97.88 190 LEU A CA 1
ATOM 1459 C C . LEU A 1 190 ? 24.531 -0.600 -10.436 1.00 97.88 190 LEU A C 1
ATOM 1461 O O . LEU A 1 190 ? 24.220 -1.516 -11.199 1.00 97.88 190 LEU A O 1
ATOM 1465 N N . GLY A 1 191 ? 25.714 -0.543 -9.827 1.00 97.00 191 GLY A N 1
ATOM 1466 C CA . GLY A 1 191 ? 26.740 -1.578 -9.919 1.00 97.00 191 GLY A CA 1
ATOM 1467 C C . GLY A 1 191 ? 26.874 -2.334 -8.605 1.00 97.00 191 GLY A C 1
ATOM 1468 O O . GLY A 1 191 ? 26.847 -1.734 -7.531 1.00 97.00 191 GLY A O 1
ATOM 1469 N N . TYR A 1 192 ? 27.050 -3.651 -8.683 1.00 97.88 192 TYR A N 1
ATOM 1470 C CA . TYR A 1 192 ? 27.160 -4.534 -7.522 1.00 97.88 192 TYR A CA 1
ATOM 1471 C C . TYR A 1 192 ? 28.483 -5.297 -7.554 1.00 97.88 192 TYR A C 1
ATOM 1473 O O . TYR A 1 192 ? 28.990 -5.653 -8.617 1.00 97.88 192 TYR A O 1
ATOM 1481 N N . ASN A 1 193 ? 29.040 -5.573 -6.376 1.00 95.75 193 ASN A N 1
ATOM 1482 C CA . ASN A 1 193 ? 30.189 -6.468 -6.250 1.00 95.75 193 ASN A CA 1
ATOM 1483 C C . ASN A 1 193 ? 29.757 -7.946 -6.250 1.00 95.75 193 ASN A C 1
ATOM 1485 O O . ASN A 1 193 ? 28.576 -8.261 -6.136 1.00 95.75 193 ASN A O 1
ATOM 1489 N N . LYS A 1 194 ? 30.727 -8.872 -6.339 1.00 95.12 194 LYS A N 1
ATOM 1490 C CA . LYS A 1 194 ? 30.454 -10.326 -6.389 1.00 95.12 194 LYS A CA 1
ATOM 1491 C C . LYS A 1 194 ? 29.564 -10.837 -5.236 1.00 95.12 194 LYS A C 1
ATOM 1493 O O . LYS A 1 194 ? 28.738 -11.703 -5.491 1.00 95.12 194 LYS A O 1
ATOM 1498 N N . PRO A 1 195 ? 29.677 -10.320 -3.995 1.00 96.75 195 PRO A N 1
ATOM 1499 C CA . PRO A 1 195 ? 28.734 -10.648 -2.917 1.00 96.75 195 PRO A CA 1
ATOM 1500 C C . PRO A 1 195 ? 27.346 -9.978 -2.992 1.00 96.75 195 PRO A C 1
ATOM 1502 O O . PRO A 1 195 ? 26.665 -9.938 -1.971 1.00 96.75 195 PRO A O 1
ATOM 1505 N N . ASN A 1 196 ? 26.934 -9.420 -4.137 1.00 96.62 196 ASN A N 1
ATOM 1506 C CA . ASN A 1 196 ? 25.659 -8.714 -4.347 1.00 96.62 196 ASN A CA 1
ATOM 1507 C C . ASN A 1 196 ? 25.443 -7.488 -3.447 1.00 96.62 196 ASN A C 1
ATOM 1509 O O . ASN A 1 196 ? 24.318 -7.153 -3.081 1.00 96.62 196 ASN A O 1
ATOM 1513 N N . ARG A 1 197 ? 26.518 -6.782 -3.084 1.00 97.25 197 ARG A N 1
ATOM 1514 C CA . ARG A 1 197 ? 26.417 -5.497 -2.377 1.00 97.25 197 ARG A CA 1
ATOM 1515 C C . ARG A 1 197 ? 26.571 -4.360 -3.374 1.00 97.25 197 ARG A C 1
ATOM 1517 O O . ARG A 1 197 ? 27.454 -4.419 -4.229 1.00 97.25 197 ARG A O 1
ATOM 1524 N N . LEU A 1 198 ? 25.738 -3.331 -3.232 1.00 97.19 198 LEU A N 1
ATOM 1525 C CA . LEU A 1 198 ? 25.831 -2.117 -4.037 1.00 97.19 198 LEU A CA 1
ATOM 1526 C C . LEU A 1 198 ? 27.237 -1.518 -3.888 1.00 97.19 198 LEU A C 1
ATOM 1528 O O . LEU A 1 198 ? 27.712 -1.299 -2.774 1.00 97.19 198 LEU A O 1
ATOM 1532 N N . GLN A 1 199 ? 27.908 -1.309 -5.014 1.00 96.75 199 GLN A N 1
ATOM 1533 C CA . GLN A 1 199 ? 29.275 -0.803 -5.104 1.00 96.75 199 GLN A CA 1
ATOM 1534 C C . GLN A 1 199 ? 29.332 0.565 -5.790 1.00 96.75 199 GLN A C 1
ATOM 1536 O O . GLN A 1 199 ? 30.205 1.362 -5.463 1.00 96.75 199 GLN A O 1
ATOM 1541 N N . SER A 1 200 ? 28.417 0.844 -6.717 1.00 96.00 200 SER A N 1
ATOM 1542 C CA . SER A 1 200 ? 28.314 2.141 -7.385 1.00 96.00 200 SER A CA 1
ATOM 1543 C C . SER A 1 200 ? 26.862 2.494 -7.685 1.00 96.00 200 SER A C 1
ATOM 1545 O O . SER A 1 200 ? 26.030 1.611 -7.911 1.00 96.00 200 SER A O 1
ATOM 1547 N N . ALA A 1 201 ? 26.561 3.790 -7.696 1.00 97.00 201 ALA A N 1
ATOM 1548 C CA . ALA A 1 201 ? 25.267 4.314 -8.101 1.00 97.00 201 ALA A CA 1
ATOM 1549 C C . ALA A 1 201 ? 25.470 5.627 -8.860 1.00 97.00 201 ALA A C 1
ATOM 1551 O O . ALA A 1 201 ? 25.997 6.578 -8.303 1.00 97.00 201 ALA A O 1
ATOM 1552 N N . ALA A 1 202 ? 25.026 5.682 -10.111 1.00 96.75 202 ALA A N 1
ATOM 1553 C CA . ALA A 1 202 ? 25.014 6.901 -10.908 1.00 96.75 202 ALA A CA 1
ATOM 1554 C C . ALA A 1 202 ? 23.571 7.378 -11.099 1.00 96.75 202 ALA A C 1
ATOM 1556 O O . ALA A 1 202 ? 22.683 6.559 -11.348 1.00 96.75 202 ALA A O 1
ATOM 1557 N N . GLY A 1 203 ? 23.340 8.686 -11.004 1.00 95.44 203 GLY A N 1
ATOM 1558 C CA . GLY A 1 203 ? 22.032 9.303 -11.222 1.00 95.44 203 GLY A CA 1
ATOM 1559 C C . GLY A 1 203 ? 22.123 10.823 -11.404 1.00 95.44 203 GLY A C 1
ATOM 1560 O O . GLY A 1 203 ? 23.209 11.346 -11.652 1.00 95.44 203 GLY A O 1
ATOM 1561 N N . PRO A 1 204 ? 21.011 11.563 -11.235 1.00 93.00 204 PRO A N 1
ATOM 1562 C CA . PRO A 1 204 ? 20.966 13.033 -11.342 1.00 93.00 204 PRO A CA 1
ATOM 1563 C C . PRO A 1 204 ? 21.962 13.780 -10.462 1.00 93.00 204 PRO A C 1
ATOM 1565 O O . PRO A 1 204 ? 22.307 14.925 -10.730 1.00 93.00 204 PRO A O 1
ATOM 1568 N N . TRP A 1 205 ? 22.383 13.137 -9.379 1.00 89.44 205 TRP A N 1
ATOM 1569 C CA . TRP A 1 205 ? 23.320 13.651 -8.388 1.00 89.44 205 TRP A CA 1
ATOM 1570 C C . TRP A 1 205 ? 24.788 13.342 -8.720 1.00 89.44 205 TRP A C 1
ATOM 1572 O O . TRP A 1 205 ? 25.661 13.648 -7.914 1.00 89.44 205 TRP A O 1
ATOM 1582 N N . GLY A 1 206 ? 25.073 12.745 -9.880 1.00 82.25 206 GLY A N 1
ATOM 1583 C CA . GLY A 1 206 ? 26.405 12.266 -10.241 1.00 82.25 206 GLY A CA 1
ATOM 1584 C C . GLY A 1 206 ? 26.635 10.810 -9.829 1.00 82.25 206 GLY A C 1
ATOM 1585 O O . GLY A 1 206 ? 25.684 10.025 -9.766 1.00 82.25 206 GLY A O 1
ATOM 1586 N N . THR A 1 207 ? 27.902 10.455 -9.610 1.00 76.06 207 THR A N 1
ATOM 1587 C CA . THR A 1 207 ? 28.400 9.093 -9.328 1.00 76.06 207 THR A CA 1
ATOM 1588 C C . THR A 1 207 ? 28.952 8.951 -7.923 1.00 76.06 207 THR A C 1
ATOM 1590 O O . THR A 1 207 ? 29.636 9.909 -7.497 1.00 76.06 207 THR A O 1
#

Radius of gyration: 31.91 Å; chains: 1; bounding box: 54×35×87 Å